Protein AF-A0A929TH49-F1 (afdb_monomer)

Secondary structure (DSSP, 8-state):
-EEEEEE---TTGGGSBG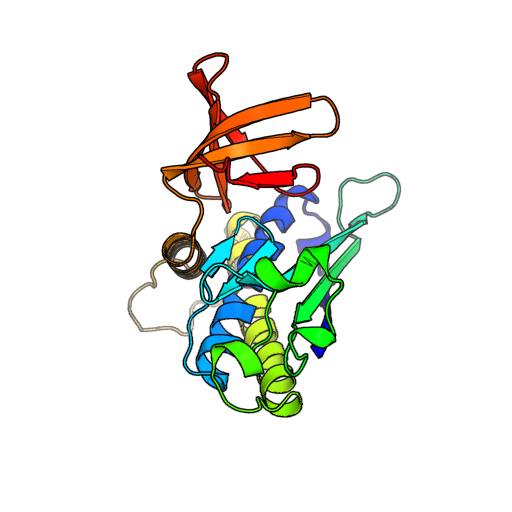GGGTTHHHHHHHHHHHHHHHHHS-PPEEETTTEEEETTEEEEEEEEEEEEPTTSSBEEEEEEEEEE--S--GGGS-GGGTTTB--HHHHHSS---HHHHHHHHHHHHHHHHHHHHHHHHHHHS-TTTS-S------S---S-HHHHHHHHHHHTBSSTT-EEEEE-SS-EEEEEEEEE-TTS-EEEEETTT--EEEEPSSS-EEEE---

Foldseek 3Di:
DKDKDKDFDDPVLQPDFPVLCLLVQLLLVLLLQVLCCVQQVDGWFDAPDFFTDDPQATFKGKDKDFDHDPPDRGTGMIMIMIGGAFADDLVNDDPVRSVRHDHSCRRSVHHTDPVSSVVSSVVSVVVSVVLSVVVSCVVPPDPVPPDPDPPDDDDPDDPRSLNVSVVSNQVRHPQAQFWKWKDFPPDIFIWGFPTADSSRFTWTQTPPPRDTDTHGDDGIDIDTDDD

Structure (mmCIF, N/CA/C/O backbone):
data_AF-A0A929TH49-F1
#
_entry.id   AF-A0A929TH49-F1
#
loop_
_atom_site.group_PDB
_atom_site.id
_atom_site.type_symbol
_atom_site.label_atom_id
_atom_site.label_alt_id
_atom_site.label_comp_id
_atom_site.label_asym_id
_atom_site.label_entity_id
_atom_site.label_seq_id
_atom_site.pdbx_PDB_ins_code
_atom_site.Cartn_x
_atom_site.Cartn_y
_atom_site.Cartn_z
_atom_site.occupancy
_atom_site.B_iso_or_equiv
_atom_site.auth_seq_id
_atom_site.auth_comp_id
_atom_site.auth_asym_id
_atom_site.auth_atom_id
_atom_site.pdbx_PDB_model_num
ATOM 1 N N . VAL A 1 1 ? -4.925 -13.955 6.990 1.00 96.94 1 VAL A N 1
ATOM 2 C CA . VAL A 1 1 ? -4.409 -14.502 5.706 1.00 96.94 1 VAL A CA 1
ATOM 3 C C . VAL A 1 1 ? -3.033 -13.922 5.468 1.00 96.94 1 VAL A C 1
ATOM 5 O O . VAL A 1 1 ? -2.896 -12.707 5.499 1.00 96.94 1 VAL A O 1
ATOM 8 N N . TYR A 1 2 ? -2.036 -14.775 5.247 1.00 97.75 2 TYR A N 1
ATOM 9 C CA . TYR A 1 2 ? -0.677 -14.361 4.900 1.00 97.75 2 TYR A CA 1
ATOM 10 C C . TYR A 1 2 ? -0.324 -14.959 3.541 1.00 97.75 2 TYR A C 1
ATOM 12 O O . TYR A 1 2 ? -0.450 -16.169 3.355 1.00 97.75 2 TYR A O 1
ATOM 20 N N . LEU A 1 3 ? 0.063 -14.112 2.591 1.00 97.56 3 LEU A N 1
ATOM 21 C CA . LEU A 1 3 ? 0.373 -14.493 1.215 1.00 97.56 3 LEU A CA 1
ATOM 22 C C . LEU A 1 3 ? 1.678 -13.821 0.791 1.00 97.56 3 LEU A C 1
ATOM 24 O O . LEU A 1 3 ? 1.830 -12.617 0.972 1.00 97.56 3 LEU A O 1
ATOM 28 N N . SER A 1 4 ? 2.586 -14.581 0.186 1.00 97.56 4 SER A N 1
ATOM 29 C CA . SER A 1 4 ? 3.774 -14.032 -0.471 1.00 97.56 4 SER A CA 1
ATOM 30 C C . SER A 1 4 ? 3.644 -14.203 -1.976 1.00 97.56 4 SER A C 1
ATOM 32 O O . SER A 1 4 ? 3.391 -15.305 -2.462 1.00 97.56 4 SER A O 1
ATOM 34 N N . TYR A 1 5 ? 3.827 -13.112 -2.709 1.00 96.00 5 TYR A N 1
ATOM 35 C CA . TYR A 1 5 ? 3.752 -13.064 -4.161 1.00 96.00 5 TYR A CA 1
ATOM 36 C C . TYR A 1 5 ? 5.147 -12.828 -4.747 1.00 96.00 5 TYR A C 1
ATOM 38 O O . TYR A 1 5 ? 5.792 -11.829 -4.431 1.00 96.00 5 TYR A O 1
ATOM 46 N N . LEU A 1 6 ? 5.626 -13.764 -5.570 1.00 95.81 6 LEU A N 1
ATOM 47 C CA . LEU A 1 6 ? 6.940 -13.701 -6.210 1.00 95.81 6 LEU A CA 1
ATOM 48 C C . LEU A 1 6 ? 6.795 -13.207 -7.650 1.00 95.81 6 LEU A C 1
ATOM 50 O O . LEU A 1 6 ? 6.132 -13.849 -8.464 1.00 95.81 6 LEU A O 1
ATOM 54 N N . LEU A 1 7 ? 7.479 -12.113 -7.973 1.00 92.56 7 LEU A N 1
ATOM 55 C CA . LEU A 1 7 ? 7.679 -11.644 -9.338 1.00 92.56 7 LEU A CA 1
ATOM 56 C C . LEU A 1 7 ? 9.154 -11.816 -9.707 1.00 92.56 7 LEU A C 1
ATOM 58 O O . LEU A 1 7 ? 10.050 -11.312 -9.028 1.00 92.56 7 LEU A O 1
ATOM 62 N N . VAL A 1 8 ? 9.398 -12.549 -10.789 1.00 92.88 8 VAL A N 1
ATOM 63 C CA . VAL A 1 8 ? 10.729 -12.708 -11.381 1.00 92.88 8 VAL A CA 1
ATOM 64 C C . VAL A 1 8 ? 10.740 -11.912 -12.684 1.00 92.88 8 VAL A C 1
ATOM 66 O O . VAL A 1 8 ? 9.934 -12.246 -13.562 1.00 92.88 8 VAL A O 1
ATOM 69 N N . PRO A 1 9 ? 11.577 -10.863 -12.800 1.00 90.31 9 PRO A N 1
ATOM 70 C CA . PRO A 1 9 ? 11.786 -10.160 -14.060 1.00 90.31 9 PRO A CA 1
ATOM 71 C C . PRO A 1 9 ? 12.163 -11.149 -15.165 1.00 90.31 9 PRO A C 1
ATOM 73 O O . PRO A 1 9 ? 12.958 -12.061 -14.932 1.00 90.31 9 PRO A O 1
ATOM 76 N N . ASP A 1 10 ? 11.572 -11.005 -16.346 1.00 88.94 10 ASP A N 1
ATOM 77 C CA . ASP A 1 10 ? 12.053 -11.730 -17.527 1.00 88.94 10 ASP A CA 1
ATOM 78 C C . ASP A 1 10 ? 13.368 -11.137 -18.064 1.00 88.94 10 ASP A C 1
ATOM 80 O O . ASP A 1 10 ? 13.941 -10.223 -17.475 1.00 88.94 10 ASP A O 1
ATOM 84 N N . GLU A 1 11 ? 13.867 -11.675 -19.178 1.00 86.00 11 GLU A N 1
ATOM 85 C CA . GLU A 1 11 ? 15.139 -11.252 -19.776 1.00 86.00 11 GLU A CA 1
ATOM 86 C C . GLU A 1 11 ? 15.178 -9.760 -20.142 1.00 86.00 11 GLU A C 1
ATOM 88 O O . GLU A 1 11 ? 16.234 -9.136 -20.033 1.00 86.00 11 GLU A O 1
ATOM 93 N N . GLU A 1 12 ? 14.046 -9.170 -20.535 1.00 83.31 12 GLU A N 1
ATOM 94 C CA . GLU A 1 12 ? 13.957 -7.748 -20.872 1.00 83.31 12 GLU A CA 1
ATOM 95 C C . GLU A 1 12 ? 13.863 -6.894 -19.601 1.00 83.31 12 GLU A C 1
ATOM 97 O O . GLU A 1 12 ? 14.596 -5.917 -19.439 1.00 83.31 12 GLU A O 1
ATOM 102 N N . GLU A 1 13 ? 12.997 -7.290 -18.665 1.00 85.94 13 GLU A N 1
ATOM 103 C CA . GLU A 1 13 ? 12.780 -6.606 -17.386 1.00 85.94 13 GLU A CA 1
ATOM 104 C C . GLU A 1 13 ? 14.027 -6.646 -16.486 1.00 85.94 13 GLU A C 1
ATOM 106 O O . GLU A 1 13 ? 14.262 -5.714 -15.714 1.00 85.94 13 GLU A O 1
ATOM 111 N N . ALA A 1 14 ? 14.857 -7.689 -16.597 1.00 84.19 14 ALA A N 1
ATOM 112 C CA . ALA A 1 14 ? 16.112 -7.835 -15.855 1.00 84.19 14 ALA A CA 1
ATOM 113 C C . ALA A 1 14 ? 17.145 -6.745 -16.194 1.00 84.19 14 ALA A C 1
ATOM 115 O O . ALA A 1 14 ? 18.091 -6.525 -15.435 1.00 84.19 14 ALA A O 1
ATOM 116 N N . LEU A 1 15 ? 16.968 -6.033 -17.313 1.00 83.75 15 LEU A N 1
ATOM 117 C CA . LEU A 1 15 ? 17.828 -4.921 -17.714 1.00 83.75 15 LEU A CA 1
ATOM 118 C C . LEU A 1 15 ? 17.442 -3.589 -17.063 1.00 83.75 15 LEU A C 1
ATOM 120 O O . LEU A 1 15 ? 18.176 -2.610 -17.232 1.00 83.75 15 LEU A O 1
ATOM 124 N N . PHE A 1 16 ? 16.331 -3.521 -16.326 1.00 85.12 16 PHE A N 1
ATOM 125 C CA . PHE A 1 16 ? 15.855 -2.283 -15.711 1.00 85.12 16 PHE A CA 1
ATOM 126 C C . PHE A 1 16 ? 16.421 -2.074 -14.297 1.00 85.12 16 PHE A C 1
ATOM 128 O O . PHE A 1 16 ? 16.584 -3.041 -13.544 1.00 85.12 16 PHE A O 1
ATOM 135 N N . PRO A 1 17 ? 16.730 -0.822 -13.907 1.00 87.69 17 PRO A N 1
ATOM 136 C CA . PRO A 1 17 ? 17.174 -0.513 -12.551 1.00 87.69 17 PRO A CA 1
ATOM 137 C C . PRO A 1 17 ? 16.070 -0.808 -11.528 1.00 87.69 17 PRO A C 1
ATOM 139 O O . PRO A 1 17 ? 14.880 -0.732 -11.832 1.00 87.69 17 PRO A O 1
ATOM 142 N N . ALA A 1 18 ? 16.451 -1.070 -10.277 1.00 87.25 18 ALA A N 1
ATOM 143 C CA . ALA A 1 18 ? 15.507 -1.338 -9.190 1.00 87.25 18 ALA A CA 1
ATOM 144 C C . ALA A 1 18 ? 14.454 -0.235 -8.993 1.00 87.25 18 ALA A C 1
ATOM 146 O O . ALA A 1 18 ? 13.308 -0.525 -8.649 1.00 87.25 18 ALA A O 1
ATOM 147 N N . SER A 1 19 ? 14.803 1.022 -9.281 1.00 85.38 19 SER A N 1
ATOM 148 C CA . SER A 1 19 ? 13.877 2.157 -9.209 1.00 85.38 19 SER A CA 1
ATOM 149 C C . SER A 1 19 ? 12.670 2.028 -10.148 1.00 85.38 19 SER A C 1
ATOM 151 O O . SER A 1 19 ? 11.595 2.530 -9.807 1.00 85.38 19 SER A O 1
ATOM 153 N N . SER A 1 20 ? 12.788 1.302 -11.267 1.00 84.88 20 SER A N 1
ATOM 154 C CA . SER A 1 20 ? 11.677 1.048 -12.199 1.00 84.88 20 SER A CA 1
ATOM 155 C C . SER A 1 20 ? 10.541 0.233 -11.565 1.00 84.88 20 SER A C 1
ATOM 157 O O . SER A 1 20 ? 9.382 0.368 -11.952 1.00 84.88 20 SER A O 1
ATOM 159 N N . PHE A 1 21 ? 10.842 -0.538 -10.516 1.00 88.75 21 PHE A N 1
ATOM 160 C CA . PHE A 1 21 ? 9.887 -1.399 -9.815 1.00 88.75 21 PHE A CA 1
ATOM 161 C C . PHE A 1 21 ? 9.248 -0.739 -8.580 1.00 88.75 21 PHE A C 1
ATOM 163 O O . PHE A 1 21 ? 8.439 -1.363 -7.891 1.00 88.75 21 PHE A O 1
ATOM 170 N N . SER A 1 22 ? 9.575 0.526 -8.294 1.00 85.94 22 SER A N 1
ATOM 171 C CA . SER A 1 22 ? 9.108 1.263 -7.105 1.00 85.94 22 SER A CA 1
ATOM 172 C C . SER A 1 22 ? 7.581 1.387 -7.000 1.00 85.94 22 SER A C 1
ATOM 174 O O . SER A 1 22 ? 7.034 1.445 -5.899 1.00 85.94 22 SER A O 1
ATOM 176 N N . THR A 1 23 ? 6.878 1.357 -8.133 1.00 90.00 23 THR A N 1
ATOM 177 C CA . THR A 1 23 ? 5.412 1.461 -8.193 1.00 90.00 23 THR A CA 1
ATOM 178 C C . THR A 1 23 ? 4.687 0.172 -7.801 1.00 90.00 23 THR A C 1
ATOM 180 O O . THR A 1 23 ? 3.497 0.220 -7.490 1.00 90.00 23 THR A O 1
ATOM 183 N N . LEU A 1 24 ? 5.373 -0.980 -7.764 1.00 92.88 24 LEU A N 1
ATOM 184 C CA . LEU A 1 24 ? 4.737 -2.291 -7.586 1.00 92.88 24 LEU A CA 1
ATOM 185 C C . LEU A 1 24 ? 3.898 -2.373 -6.303 1.00 92.88 24 LEU A C 1
ATOM 187 O O . LEU A 1 24 ? 2.783 -2.892 -6.329 1.00 92.88 24 LEU A O 1
ATOM 191 N N . THR A 1 25 ? 4.386 -1.815 -5.192 1.00 94.69 25 THR A N 1
ATOM 192 C CA . THR A 1 25 ? 3.643 -1.805 -3.921 1.00 94.69 25 THR A CA 1
ATOM 193 C C . THR A 1 25 ? 2.291 -1.107 -4.061 1.00 94.69 25 THR A C 1
ATOM 195 O O . THR A 1 25 ? 1.290 -1.618 -3.566 1.00 94.69 25 THR A O 1
ATOM 198 N N . ALA A 1 26 ? 2.220 0.006 -4.796 1.00 95.00 26 ALA A N 1
ATOM 199 C CA . ALA A 1 26 ? 0.964 0.720 -5.002 1.00 95.00 26 ALA A CA 1
ATOM 200 C C . ALA A 1 26 ? -0.034 -0.084 -5.852 1.00 95.00 26 ALA A C 1
ATOM 202 O O . ALA A 1 26 ? -1.232 -0.103 -5.559 1.00 95.00 26 ALA A O 1
ATOM 203 N N . TYR A 1 27 ? 0.455 -0.815 -6.859 1.00 95.94 27 TYR A N 1
ATOM 204 C CA . TYR A 1 27 ? -0.373 -1.722 -7.663 1.00 95.94 27 TYR A CA 1
ATOM 205 C C . TYR A 1 27 ? -0.923 -2.867 -6.819 1.00 95.94 27 TYR A C 1
ATOM 207 O O . TYR A 1 27 ? -2.102 -3.212 -6.936 1.00 95.94 27 TYR A O 1
ATOM 215 N N . VAL A 1 28 ? -0.096 -3.415 -5.927 1.00 97.75 28 VAL A N 1
ATOM 216 C CA . VAL A 1 28 ? -0.517 -4.433 -4.964 1.00 97.75 28 VAL A CA 1
ATOM 217 C C . VAL A 1 28 ? -1.578 -3.869 -4.018 1.00 97.75 28 VAL A C 1
ATOM 219 O O . VAL A 1 28 ? -2.592 -4.531 -3.823 1.00 97.75 28 VAL A O 1
ATOM 222 N N . CYS A 1 29 ? -1.432 -2.643 -3.501 1.00 97.94 29 CYS A N 1
ATOM 223 C CA . CYS A 1 29 ? -2.465 -2.007 -2.672 1.00 97.94 29 CYS A CA 1
ATOM 224 C C . CYS A 1 29 ? -3.819 -1.934 -3.397 1.00 97.94 29 CYS A C 1
ATOM 226 O O . CYS A 1 29 ? -4.848 -2.297 -2.827 1.00 97.94 29 CYS A O 1
ATOM 228 N N . VAL A 1 30 ? -3.828 -1.535 -4.674 1.00 98.06 30 VAL A N 1
ATOM 229 C CA . VAL A 1 30 ? -5.057 -1.502 -5.488 1.00 98.06 30 VAL A CA 1
ATOM 230 C C . VAL A 1 30 ? -5.619 -2.911 -5.712 1.00 98.06 30 VAL A C 1
ATOM 232 O O . VAL A 1 30 ? -6.831 -3.102 -5.620 1.00 98.06 30 VAL A O 1
ATOM 235 N N . ALA A 1 31 ? -4.771 -3.908 -5.973 1.00 98.31 31 ALA A N 1
ATOM 236 C CA . ALA A 1 31 ? -5.197 -5.299 -6.149 1.00 98.31 31 ALA A CA 1
ATOM 237 C C . ALA A 1 31 ? -5.827 -5.878 -4.869 1.00 98.31 31 ALA A C 1
ATOM 239 O O . ALA A 1 31 ? -6.909 -6.464 -4.922 1.00 98.31 31 ALA A O 1
ATOM 240 N N . VAL A 1 32 ? -5.193 -5.659 -3.713 1.00 98.56 32 VAL A N 1
ATOM 241 C CA . VAL A 1 32 ? -5.715 -6.073 -2.402 1.00 98.56 32 VAL A CA 1
ATOM 242 C C . VAL A 1 32 ? -7.031 -5.359 -2.102 1.00 98.56 32 VAL A C 1
ATOM 244 O O . VAL A 1 32 ? -7.993 -6.014 -1.704 1.00 98.56 32 VAL A O 1
ATOM 247 N N . SER A 1 33 ? -7.115 -4.050 -2.356 1.00 98.56 33 SER A N 1
ATOM 248 C CA . SER A 1 33 ? -8.356 -3.286 -2.191 1.00 98.56 33 SER A CA 1
ATOM 249 C C . SER A 1 33 ? -9.495 -3.870 -3.032 1.00 98.56 33 SER A C 1
ATOM 251 O O . SER A 1 33 ? -10.551 -4.190 -2.492 1.00 98.56 33 SER A O 1
ATOM 253 N N . ARG A 1 34 ? -9.260 -4.143 -4.324 1.00 98.56 34 ARG A N 1
ATOM 254 C CA . ARG A 1 34 ? -10.253 -4.779 -5.211 1.00 98.56 34 ARG A CA 1
ATOM 255 C C . ARG A 1 34 ? -10.707 -6.147 -4.698 1.00 98.56 34 ARG A C 1
ATOM 257 O O . ARG A 1 34 ? -11.894 -6.461 -4.806 1.00 98.56 34 ARG A O 1
ATOM 264 N N . ALA A 1 35 ? -9.796 -6.947 -4.141 1.00 98.56 35 ALA A N 1
ATOM 265 C CA . ALA A 1 35 ? -10.138 -8.248 -3.572 1.00 98.56 35 ALA A CA 1
ATOM 266 C C . ALA A 1 35 ? -11.033 -8.107 -2.335 1.00 98.56 35 ALA A C 1
ATOM 268 O O . ALA A 1 35 ? -12.069 -8.765 -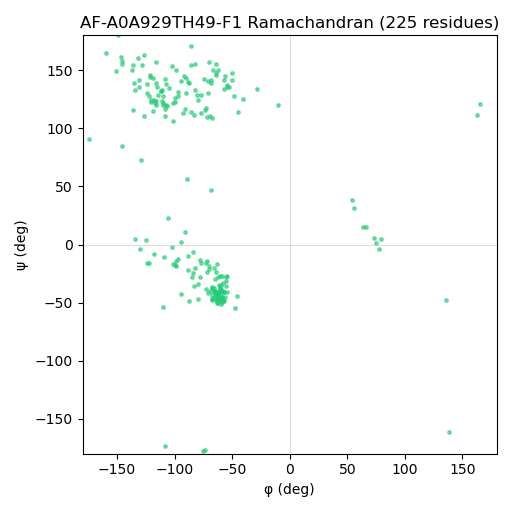2.237 1.00 98.56 35 ALA A O 1
ATOM 269 N N . VAL A 1 36 ? -10.677 -7.196 -1.426 1.00 98.38 36 VAL A N 1
ATOM 270 C CA . VAL A 1 36 ? -11.468 -6.907 -0.223 1.00 98.38 36 VAL A CA 1
ATOM 271 C C . VAL A 1 36 ? -12.836 -6.331 -0.592 1.00 98.38 36 VAL A C 1
ATOM 273 O O . VAL A 1 36 ? -13.840 -6.816 -0.080 1.00 98.38 36 VAL A O 1
ATOM 276 N N . SER A 1 37 ? -12.921 -5.389 -1.536 1.00 98.25 37 SER A N 1
ATOM 277 C CA . SER A 1 37 ? -14.201 -4.855 -2.021 1.00 98.25 37 SER A CA 1
ATOM 278 C C . SER A 1 37 ? -15.121 -5.945 -2.561 1.00 98.25 37 SER A C 1
ATOM 280 O O . SER A 1 37 ? -16.317 -5.919 -2.284 1.00 98.25 37 SER A O 1
ATOM 282 N N . ARG A 1 38 ? -14.585 -6.921 -3.302 1.00 98.19 38 ARG A N 1
ATOM 283 C CA . ARG A 1 38 ? -15.380 -8.023 -3.867 1.00 98.19 38 ARG A CA 1
ATOM 284 C C . ARG A 1 38 ? -15.865 -9.017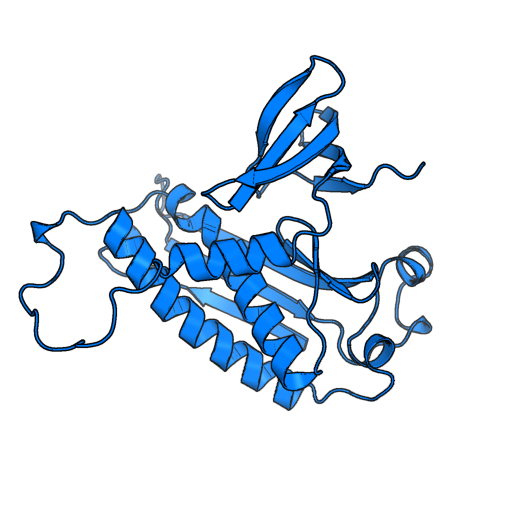 -2.822 1.00 98.19 38 ARG A C 1
ATOM 286 O O . ARG A 1 38 ? -17.003 -9.462 -2.906 1.00 98.19 38 ARG A O 1
ATOM 293 N N . VAL A 1 39 ? -15.012 -9.374 -1.865 1.00 98.19 39 VAL A N 1
ATOM 294 C CA . VAL A 1 39 ? -15.329 -10.401 -0.860 1.00 98.19 39 VAL A CA 1
ATOM 295 C C . VAL A 1 39 ? -16.145 -9.828 0.299 1.00 98.19 39 VAL A C 1
ATOM 297 O O . VAL A 1 39 ? -17.023 -10.505 0.824 1.00 98.19 39 VAL A O 1
ATOM 300 N N . CYS A 1 40 ? -15.869 -8.586 0.693 1.00 97.00 40 CYS A N 1
ATOM 301 C CA . CYS A 1 40 ? -16.428 -7.965 1.893 1.00 97.00 40 CYS A CA 1
ATOM 302 C C . CYS A 1 40 ? -17.460 -6.869 1.598 1.00 97.00 40 CYS A C 1
ATOM 304 O O . CYS A 1 40 ? -18.083 -6.372 2.531 1.00 97.00 40 CYS A O 1
ATOM 306 N N . GLY A 1 41 ? -17.608 -6.421 0.345 1.00 96.62 41 GLY A N 1
ATOM 307 C CA . GLY A 1 41 ? -18.494 -5.300 -0.004 1.00 96.62 41 GLY A CA 1
ATOM 308 C C . GLY A 1 41 ? -18.046 -3.946 0.565 1.00 96.62 41 GLY A C 1
ATOM 309 O O . GLY A 1 41 ? -18.829 -3.000 0.610 1.00 96.62 41 GLY A O 1
ATOM 310 N N . ARG A 1 42 ? -16.796 -3.846 1.028 1.00 95.50 42 ARG A N 1
ATOM 311 C CA . ARG A 1 42 ? -16.211 -2.660 1.668 1.00 95.50 42 ARG A CA 1
ATOM 312 C C . ARG A 1 42 ? -14.961 -2.250 0.909 1.00 95.50 42 ARG A C 1
ATOM 314 O O . ARG A 1 42 ? -14.103 -3.094 0.683 1.00 95.50 42 ARG A O 1
ATOM 321 N N . THR A 1 43 ? -14.843 -0.976 0.553 1.00 96.44 43 THR A N 1
ATOM 322 C CA . THR A 1 43 ? -13.634 -0.438 -0.086 1.00 96.44 43 THR A CA 1
ATOM 323 C C . THR A 1 43 ? -12.681 0.093 0.979 1.00 96.44 43 THR A C 1
ATOM 325 O O . THR A 1 43 ? -13.063 1.015 1.699 1.00 96.44 43 THR A O 1
ATOM 328 N N . PRO A 1 44 ? -11.476 -0.486 1.115 1.00 97.88 44 PRO A N 1
ATOM 329 C CA . PRO A 1 44 ? -10.453 0.023 2.015 1.00 97.88 44 PRO A CA 1
ATOM 330 C C . PRO A 1 44 ? -9.915 1.386 1.601 1.00 97.88 44 PRO A C 1
ATOM 332 O O . PRO A 1 44 ? -9.755 1.668 0.414 1.00 97.88 44 PRO A O 1
ATOM 335 N N . ASP A 1 45 ? -9.508 2.152 2.600 1.00 98.00 45 ASP A N 1
ATOM 336 C CA . ASP A 1 45 ? -8.598 3.271 2.419 1.00 98.00 45 ASP A CA 1
ATOM 337 C C . ASP A 1 45 ? -7.145 2.774 2.373 1.00 98.00 45 ASP A C 1
ATOM 339 O O . ASP A 1 45 ? -6.800 1.742 2.962 1.00 98.00 45 ASP A O 1
ATOM 343 N N . ILE A 1 46 ? -6.271 3.551 1.737 1.00 97.62 46 ILE A N 1
ATOM 344 C CA . ILE A 1 46 ? -4.825 3.340 1.709 1.00 97.62 46 ILE A CA 1
ATOM 345 C C . ILE A 1 46 ? -4.151 4.439 2.528 1.00 97.62 46 ILE A C 1
ATOM 347 O O . ILE A 1 46 ? -4.256 5.630 2.225 1.00 97.62 46 ILE A O 1
ATOM 351 N N . LYS A 1 47 ? -3.398 4.028 3.549 1.00 95.75 47 LYS A N 1
ATOM 352 C CA . LYS A 1 47 ? -2.423 4.874 4.230 1.00 95.75 47 LYS A CA 1
ATOM 353 C C . LYS A 1 47 ? -1.077 4.658 3.549 1.00 95.75 47 LYS A C 1
ATOM 355 O O . LYS A 1 47 ? -0.519 3.560 3.591 1.00 95.75 47 LYS A O 1
ATOM 360 N N . TRP A 1 48 ? -0.591 5.706 2.884 1.00 95.31 48 TRP A N 1
ATOM 361 C CA . TRP A 1 48 ? 0.599 5.608 2.046 1.00 95.31 48 TRP A CA 1
ATOM 362 C C . TRP A 1 48 ? 1.799 5.032 2.818 1.00 95.31 48 TRP A C 1
ATOM 364 O O . TRP A 1 48 ? 2.044 5.426 3.958 1.00 95.31 48 TRP A O 1
ATOM 374 N N . VAL A 1 49 ? 2.579 4.125 2.228 1.00 86.38 49 VAL A N 1
ATOM 375 C CA . VAL A 1 49 ? 2.453 3.535 0.867 1.00 86.38 49 VAL A CA 1
ATOM 376 C C . VAL A 1 49 ? 1.804 2.144 0.882 1.00 86.38 49 VAL A C 1
ATOM 378 O O . VAL A 1 49 ? 1.344 1.647 -0.144 1.00 86.38 49 VAL A O 1
ATOM 381 N N . ASN A 1 50 ? 1.768 1.493 2.039 1.00 92.06 50 ASN A N 1
ATOM 382 C CA . ASN A 1 50 ? 1.714 0.036 2.114 1.00 92.06 50 ASN A CA 1
ATOM 383 C C . ASN A 1 50 ? 0.694 -0.520 3.117 1.00 92.06 50 ASN A C 1
ATOM 385 O O . ASN A 1 50 ? 0.617 -1.738 3.292 1.00 92.06 50 ASN A O 1
ATOM 389 N N . ASP A 1 51 ? -0.096 0.345 3.748 1.00 96.19 51 ASP A N 1
ATOM 390 C CA . ASP A 1 51 ? -1.085 -0.047 4.744 1.00 96.19 51 ASP A CA 1
ATOM 391 C C . ASP A 1 51 ? -2.500 0.190 4.217 1.00 96.19 51 ASP A C 1
ATOM 393 O O . ASP A 1 51 ? -2.811 1.270 3.713 1.00 96.19 51 ASP A O 1
ATOM 397 N N . LEU A 1 52 ? -3.377 -0.808 4.363 1.00 98.25 52 LEU A N 1
ATOM 398 C CA . LEU A 1 52 ? -4.806 -0.637 4.099 1.00 98.25 52 LEU A CA 1
ATOM 399 C C . LEU A 1 52 ? -5.582 -0.651 5.411 1.00 98.25 52 LEU A C 1
ATOM 401 O O . LEU A 1 52 ? -5.297 -1.424 6.338 1.00 98.25 52 LEU A O 1
ATOM 405 N N . GLN A 1 53 ? -6.597 0.202 5.458 1.00 97.81 53 GLN A N 1
ATOM 406 C CA . GLN A 1 53 ? -7.411 0.418 6.640 1.00 97.81 53 GLN A CA 1
ATOM 407 C C . GLN A 1 53 ? -8.900 0.488 6.299 1.00 97.81 53 GLN A C 1
ATOM 409 O O . GLN A 1 53 ? -9.299 0.821 5.184 1.00 97.81 53 GLN A O 1
ATOM 414 N N . LEU A 1 54 ? -9.719 0.159 7.288 1.00 97.38 54 LEU A N 1
ATOM 415 C CA . LEU A 1 54 ? -11.168 0.320 7.268 1.00 97.38 54 LEU A CA 1
ATOM 416 C C . LEU A 1 54 ? -11.554 1.025 8.564 1.00 97.38 54 LEU A C 1
ATOM 418 O O . LEU A 1 54 ? -11.032 0.693 9.628 1.00 97.38 54 LEU A O 1
ATOM 422 N N . ASP A 1 55 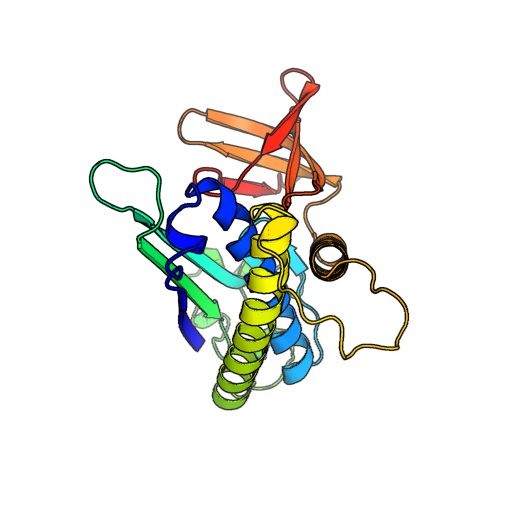? -12.434 2.019 8.467 1.00 95.12 55 ASP A N 1
ATOM 423 C CA . ASP A 1 55 ? -12.893 2.807 9.618 1.00 95.12 55 ASP A CA 1
ATOM 424 C C . ASP A 1 55 ? -11.721 3.410 10.422 1.00 95.12 55 ASP A C 1
ATOM 426 O O . ASP A 1 55 ? -11.714 3.415 11.651 1.00 95.12 55 ASP A O 1
ATOM 430 N N . GLY A 1 56 ? -10.677 3.861 9.713 1.00 94.31 56 GLY A N 1
ATOM 431 C CA . GLY A 1 56 ? -9.473 4.455 10.303 1.00 94.31 56 GLY A CA 1
ATOM 432 C C . GLY A 1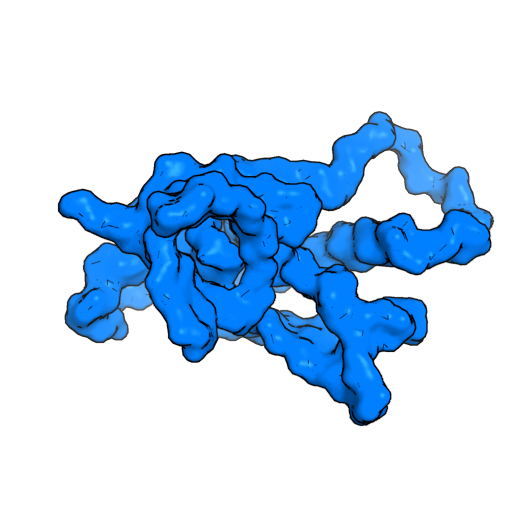 56 ? -8.501 3.475 10.971 1.00 94.31 56 GLY A C 1
ATOM 433 O O . GLY A 1 56 ? -7.477 3.921 11.483 1.00 94.31 56 GLY A O 1
ATOM 434 N N . ARG A 1 57 ? -8.774 2.162 10.953 1.00 96.12 57 ARG A N 1
ATOM 435 C CA . ARG A 1 57 ? -7.943 1.135 11.606 1.00 96.12 57 ARG A CA 1
ATOM 436 C C . ARG A 1 57 ? -7.318 0.178 10.601 1.00 96.12 57 ARG A C 1
ATOM 438 O O . ARG A 1 57 ? -7.979 -0.308 9.680 1.00 96.12 57 ARG A O 1
ATOM 445 N N . LYS A 1 58 ? -6.032 -0.117 10.783 1.00 97.56 58 LYS A N 1
ATOM 446 C CA . LYS A 1 58 ? -5.251 -0.965 9.875 1.00 97.56 58 LYS A CA 1
ATOM 447 C C . LYS A 1 58 ? -5.689 -2.423 9.978 1.00 97.56 58 LYS A C 1
ATOM 449 O O . LYS A 1 58 ? -5.726 -2.983 11.069 1.00 97.56 58 LYS A O 1
ATOM 454 N N . PHE A 1 59 ? -5.944 -3.061 8.841 1.00 98.38 59 PHE A N 1
ATOM 455 C CA . PHE A 1 59 ? -6.200 -4.507 8.781 1.00 98.38 59 PHE A CA 1
ATOM 456 C C . PHE A 1 59 ? -5.244 -5.235 7.833 1.00 98.38 59 PHE A C 1
ATOM 458 O O . PHE A 1 59 ? -5.152 -6.457 7.893 1.00 98.38 59 PHE A O 1
ATOM 465 N N . CYS A 1 60 ? -4.542 -4.516 6.952 1.00 98.50 60 CYS A N 1
ATOM 466 C CA . CYS A 1 60 ? -3.599 -5.116 6.019 1.00 98.50 60 CYS A CA 1
ATOM 467 C C . CYS A 1 60 ? -2.295 -4.324 5.968 1.00 98.50 60 CYS A C 1
ATOM 469 O O . CYS A 1 60 ? -2.304 -3.093 5.948 1.00 98.50 60 CYS A O 1
ATOM 471 N N . GLY A 1 61 ? -1.179 -5.049 5.928 1.00 97.94 61 GLY A N 1
ATOM 472 C CA . GLY A 1 61 ? 0.151 -4.511 5.665 1.00 97.94 61 GLY A CA 1
ATOM 473 C C . GLY A 1 61 ? 0.788 -5.226 4.479 1.00 97.94 61 GLY A C 1
ATOM 474 O O . GLY A 1 61 ? 0.686 -6.450 4.350 1.00 97.94 61 GLY A O 1
ATOM 475 N N . ILE A 1 62 ? 1.439 -4.452 3.618 1.00 97.62 62 ILE A N 1
ATOM 476 C CA . ILE A 1 62 ? 2.161 -4.934 2.441 1.00 97.62 62 ILE A CA 1
ATOM 477 C C . ILE A 1 62 ? 3.647 -4.612 2.618 1.00 97.62 62 ILE A C 1
ATOM 479 O O . ILE A 1 62 ? 4.019 -3.538 3.093 1.00 97.62 62 ILE A O 1
ATOM 483 N N . LEU A 1 63 ? 4.512 -5.545 2.236 1.00 95.38 63 LEU A N 1
ATOM 484 C CA . LEU A 1 63 ? 5.957 -5.347 2.232 1.00 95.38 63 LEU A CA 1
ATOM 485 C C . LEU A 1 63 ? 6.543 -5.914 0.944 1.00 95.38 63 LEU A C 1
ATOM 487 O O . LEU A 1 63 ? 6.495 -7.120 0.724 1.00 95.38 63 LEU A O 1
ATOM 491 N N . THR A 1 64 ? 7.118 -5.050 0.113 1.00 94.62 64 THR A N 1
ATOM 492 C CA . THR A 1 64 ? 7.823 -5.450 -1.109 1.00 94.62 64 THR A CA 1
ATOM 493 C C . THR A 1 64 ? 9.323 -5.409 -0.859 1.00 94.62 64 THR A C 1
ATOM 495 O O . THR A 1 64 ? 9.867 -4.361 -0.520 1.00 94.62 64 THR A O 1
ATOM 498 N N . GLN A 1 65 ? 9.993 -6.542 -1.044 1.00 93.75 65 GLN A N 1
ATOM 499 C CA . GLN A 1 65 ? 11.442 -6.682 -0.939 1.00 93.75 65 GLN A CA 1
ATOM 500 C C . GLN A 1 65 ? 12.019 -7.129 -2.279 1.00 93.75 65 GLN A C 1
ATOM 502 O O . GLN A 1 65 ? 11.417 -7.931 -2.994 1.00 93.75 65 GLN A O 1
ATOM 507 N N . MET A 1 66 ? 13.203 -6.624 -2.612 1.00 93.00 66 MET A N 1
ATOM 508 C CA . MET A 1 66 ? 13.904 -6.946 -3.851 1.00 93.00 66 MET A CA 1
ATOM 509 C C . MET A 1 66 ? 15.267 -7.552 -3.533 1.00 93.00 66 MET A C 1
ATOM 511 O O . MET A 1 66 ? 15.935 -7.150 -2.583 1.00 93.00 66 MET A O 1
ATOM 515 N N . THR A 1 67 ? 15.681 -8.509 -4.352 1.00 93.31 67 THR A N 1
ATOM 516 C CA . THR A 1 67 ? 17.062 -9.002 -4.403 1.00 93.31 67 THR A CA 1
ATOM 517 C C . THR A 1 67 ? 17.697 -8.485 -5.680 1.00 93.31 67 THR A C 1
ATOM 519 O O . THR A 1 67 ? 17.038 -8.469 -6.721 1.00 93.31 67 THR A O 1
ATOM 522 N N . LEU A 1 68 ? 18.947 -8.037 -5.603 1.00 92.94 68 LEU A N 1
ATOM 523 C CA . LEU A 1 68 ? 19.673 -7.486 -6.744 1.00 92.94 68 LEU A CA 1
ATOM 524 C C . LEU A 1 68 ? 20.660 -8.509 -7.305 1.00 92.94 68 LEU A C 1
ATOM 526 O O . LEU A 1 68 ? 21.143 -9.386 -6.585 1.00 92.94 68 LEU A O 1
ATOM 530 N N . LEU A 1 69 ? 20.971 -8.386 -8.593 1.00 90.44 69 LEU A N 1
ATOM 531 C CA . LEU A 1 69 ? 22.085 -9.104 -9.200 1.00 90.44 69 LEU A CA 1
ATOM 532 C C . LEU A 1 69 ? 23.416 -8.636 -8.576 1.00 90.44 69 LEU A C 1
ATOM 534 O O . LEU A 1 69 ? 23.554 -7.457 -8.238 1.00 90.44 69 LEU A O 1
ATOM 538 N N . PRO A 1 70 ? 24.417 -9.526 -8.422 1.00 91.44 70 PRO A N 1
ATOM 539 C CA . PRO A 1 70 ? 25.7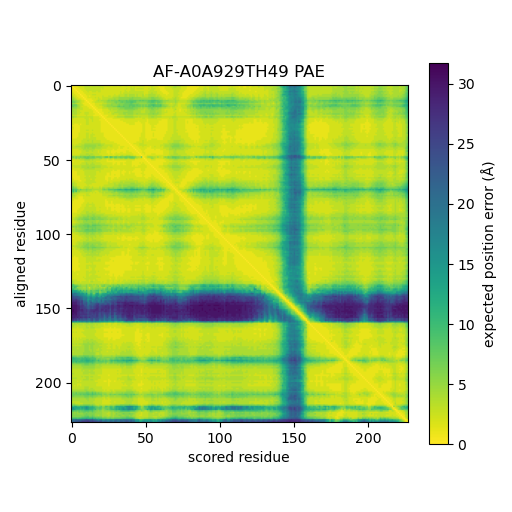13 -9.151 -7.864 1.00 91.44 70 PRO A CA 1
ATOM 540 C C . PRO A 1 70 ? 26.351 -7.978 -8.614 1.00 91.44 70 PRO A C 1
ATOM 542 O O . PRO A 1 70 ? 26.389 -7.972 -9.843 1.00 91.44 70 PRO A O 1
ATOM 545 N N . ASN A 1 71 ? 26.895 -7.014 -7.866 1.00 90.38 71 ASN A N 1
ATOM 546 C CA . ASN A 1 71 ? 27.574 -5.824 -8.400 1.00 90.38 71 ASN A CA 1
ATOM 547 C C . ASN A 1 71 ? 26.714 -4.998 -9.377 1.00 90.38 71 ASN A C 1
ATOM 549 O O . ASN A 1 71 ? 27.236 -4.399 -10.316 1.00 90.38 71 ASN A O 1
ATOM 553 N N . SER A 1 72 ? 25.395 -4.984 -9.174 1.00 90.06 72 SER A N 1
ATOM 554 C CA . SER A 1 72 ? 24.439 -4.327 -10.058 1.00 90.06 72 SER A CA 1
ATOM 555 C C . SER A 1 72 ? 23.260 -3.736 -9.275 1.00 90.06 72 SER A C 1
ATOM 557 O O . SER A 1 72 ? 22.923 -4.196 -8.189 1.00 90.06 72 SER A O 1
ATOM 559 N N . ASP A 1 73 ? 22.609 -2.722 -9.841 1.00 90.25 73 ASP A N 1
ATOM 560 C CA . ASP A 1 73 ? 21.334 -2.146 -9.385 1.00 90.25 73 ASP A CA 1
ATOM 561 C C . ASP A 1 73 ? 20.116 -2.826 -10.048 1.00 90.25 73 ASP A C 1
ATOM 563 O O . ASP A 1 73 ? 18.991 -2.328 -9.967 1.00 90.25 73 ASP A O 1
ATOM 567 N N . ARG A 1 74 ? 20.340 -3.948 -10.740 1.00 90.50 74 ARG A N 1
ATOM 568 C CA . ARG A 1 74 ? 19.320 -4.718 -11.457 1.00 90.50 74 ARG A CA 1
ATOM 569 C C . ARG A 1 74 ? 18.661 -5.745 -10.556 1.00 90.50 74 ARG A C 1
ATOM 571 O O . ARG A 1 74 ? 19.321 -6.415 -9.765 1.00 90.50 74 ARG A O 1
ATOM 578 N N . VAL A 1 75 ? 17.350 -5.892 -10.700 1.00 90.88 75 VAL A N 1
ATOM 579 C CA . VAL A 1 75 ? 16.544 -6.776 -9.855 1.00 90.88 75 VAL A CA 1
ATOM 580 C C . VAL A 1 75 ? 16.651 -8.222 -10.329 1.00 90.88 75 VAL A C 1
ATOM 582 O O . VAL A 1 75 ? 16.395 -8.527 -11.487 1.00 90.88 75 VAL A O 1
ATOM 585 N N . GLN A 1 76 ? 16.972 -9.129 -9.407 1.00 92.44 76 GLN A N 1
ATOM 586 C CA . GLN A 1 76 ? 16.937 -10.572 -9.631 1.00 92.44 76 GLN A CA 1
ATOM 587 C C . GLN A 1 76 ? 15.545 -11.153 -9.342 1.00 92.44 76 GLN A C 1
ATOM 589 O O . GLN A 1 76 ? 15.019 -11.937 -10.128 1.00 92.44 76 GLN A O 1
ATOM 594 N N . LYS A 1 77 ? 14.955 -10.808 -8.192 1.00 94.81 77 LYS A N 1
ATOM 595 C CA . LYS A 1 77 ? 13.617 -11.256 -7.764 1.00 94.81 77 LYS A CA 1
ATOM 596 C C . LYS A 1 77 ? 12.966 -10.211 -6.874 1.00 94.81 77 LYS A C 1
ATOM 598 O O . LYS A 1 77 ? 13.659 -9.554 -6.094 1.00 94.81 77 LYS A O 1
ATOM 603 N N . ILE A 1 78 ? 11.640 -10.146 -6.927 1.00 95.00 78 ILE A N 1
ATOM 604 C CA . ILE A 1 78 ? 10.813 -9.299 -6.069 1.00 95.00 78 ILE A CA 1
ATOM 605 C C . ILE A 1 78 ? 9.827 -10.175 -5.311 1.00 95.00 78 ILE A C 1
ATOM 607 O O . ILE A 1 78 ? 9.101 -10.962 -5.915 1.00 95.00 78 ILE A O 1
ATOM 611 N N . VAL A 1 79 ? 9.787 -10.032 -3.992 1.00 96.62 79 VAL A N 1
ATOM 612 C CA . VAL A 1 79 ? 8.819 -10.711 -3.131 1.00 96.62 79 VAL A CA 1
ATOM 613 C C . VAL A 1 79 ? 7.952 -9.659 -2.466 1.00 96.62 79 VAL A C 1
ATOM 615 O O . VAL A 1 79 ? 8.462 -8.793 -1.760 1.00 96.62 79 VAL A O 1
ATOM 618 N N . THR A 1 80 ? 6.641 -9.761 -2.654 1.00 96.94 80 THR A N 1
ATOM 619 C CA . THR A 1 80 ? 5.666 -8.946 -1.932 1.00 96.94 80 THR A CA 1
ATOM 620 C C . THR A 1 80 ? 4.927 -9.806 -0.915 1.00 96.94 80 THR A C 1
ATOM 622 O O . THR A 1 80 ? 4.143 -10.679 -1.284 1.00 96.94 80 THR A O 1
ATOM 625 N N . GLY A 1 81 ? 5.177 -9.562 0.369 1.00 98.19 81 GLY A N 1
ATOM 626 C CA . GLY A 1 81 ? 4.407 -10.120 1.476 1.00 98.19 81 GLY A CA 1
ATOM 627 C C . GLY A 1 81 ? 3.135 -9.309 1.718 1.00 98.19 81 GLY A C 1
ATOM 628 O O . GLY A 1 81 ? 3.178 -8.081 1.768 1.00 98.19 81 GLY A O 1
ATOM 629 N N . ILE A 1 82 ? 2.007 -9.998 1.871 1.00 98.62 82 ILE A N 1
ATOM 630 C CA . ILE A 1 82 ? 0.680 -9.428 2.114 1.00 98.62 82 ILE A CA 1
ATOM 631 C C . ILE A 1 82 ? 0.107 -10.106 3.359 1.00 98.62 82 ILE A C 1
ATOM 633 O O . ILE A 1 82 ? -0.215 -11.298 3.342 1.00 98.62 82 ILE A O 1
ATOM 637 N N . GLY A 1 83 ? -0.011 -9.348 4.445 1.00 98.50 83 GLY A N 1
ATOM 638 C CA . GLY A 1 83 ? -0.638 -9.799 5.684 1.00 98.50 83 GLY A CA 1
ATOM 639 C C . GLY A 1 83 ? -1.988 -9.127 5.871 1.00 98.50 83 GLY A C 1
ATOM 640 O O . GLY A 1 83 ? -2.041 -7.905 5.955 1.00 98.50 83 GLY A O 1
ATOM 641 N N . VAL A 1 84 ? -3.058 -9.918 5.953 1.00 98.62 84 VAL A N 1
ATOM 642 C CA . VAL A 1 84 ? -4.434 -9.449 6.161 1.00 98.62 84 VAL A CA 1
ATOM 643 C C . VAL A 1 84 ? -4.998 -10.055 7.441 1.00 98.62 84 VAL A C 1
ATOM 645 O O . VAL A 1 84 ? -5.110 -11.280 7.541 1.00 98.62 84 VAL A O 1
ATOM 648 N N . ASN A 1 85 ? -5.421 -9.206 8.371 1.00 98.56 85 ASN A N 1
ATOM 649 C CA . ASN A 1 85 ? -6.217 -9.586 9.532 1.00 98.56 85 ASN A CA 1
ATOM 650 C C . ASN A 1 85 ? -7.651 -9.877 9.058 1.00 98.56 85 ASN A C 1
ATOM 652 O O . ASN A 1 85 ? -8.339 -8.992 8.541 1.00 98.56 85 ASN A O 1
ATOM 656 N N . VAL A 1 86 ? -8.110 -11.119 9.196 1.00 98.44 86 VAL A N 1
ATOM 657 C CA . VAL A 1 86 ? -9.413 -11.575 8.690 1.00 98.44 86 VAL A CA 1
ATOM 658 C C . VAL A 1 86 ? -10.403 -11.858 9.810 1.00 98.44 86 VAL A C 1
ATOM 660 O O . VAL A 1 86 ? -11.504 -11.321 9.766 1.00 98.44 86 VAL A O 1
ATOM 663 N N . LEU A 1 87 ? -10.041 -12.695 10.784 1.00 98.31 87 LEU A N 1
ATOM 664 C CA . LEU A 1 87 ? -10.964 -13.229 11.799 1.00 98.31 87 LEU A CA 1
ATOM 665 C C . LEU A 1 87 ? -10.602 -12.818 13.229 1.00 98.31 87 LEU A C 1
ATOM 667 O O . LEU A 1 87 ? -11.376 -13.084 14.146 1.00 98.31 87 LEU A O 1
ATOM 671 N N . GLU A 1 88 ? -9.445 -12.185 13.410 1.00 97.75 88 GLU A N 1
ATOM 672 C CA . GLU A 1 88 ? -8.905 -11.776 14.701 1.00 97.75 88 GLU A CA 1
ATOM 673 C C . GLU A 1 88 ? -9.906 -10.858 15.411 1.00 97.75 88 GLU A C 1
ATOM 675 O O . GLU A 1 88 ? -10.472 -9.933 14.809 1.00 97.75 88 GLU A O 1
ATOM 680 N N . LYS A 1 89 ? -10.142 -11.125 16.691 1.00 96.25 89 LYS A N 1
ATOM 681 C CA . LYS A 1 89 ? -10.945 -10.303 17.596 1.00 96.25 89 LYS A CA 1
ATOM 682 C C . LYS A 1 89 ? -10.082 -9.207 18.211 1.00 96.25 89 LYS A C 1
ATOM 684 O O . LYS A 1 89 ? -8.863 -9.197 18.065 1.00 96.25 89 LYS A O 1
ATOM 689 N N . LYS A 1 90 ? -10.712 -8.262 18.912 1.00 94.56 90 LYS A N 1
ATOM 690 C CA . LYS A 1 90 ? -9.990 -7.160 19.560 1.00 94.56 90 LYS A CA 1
ATOM 691 C C . LYS A 1 90 ? -8.982 -7.683 20.590 1.00 94.56 90 LYS A C 1
ATOM 693 O O . LYS A 1 90 ? -7.886 -7.147 20.700 1.00 94.56 90 LYS A O 1
ATOM 698 N N . GLU A 1 91 ? -9.331 -8.747 21.306 1.00 95.94 91 GLU A N 1
ATOM 699 C CA . GLU A 1 91 ? -8.511 -9.326 22.373 1.00 95.94 91 GLU A CA 1
ATOM 700 C C . GLU A 1 91 ? -7.271 -10.056 21.842 1.00 95.94 91 GLU A C 1
ATOM 702 O O . GLU A 1 91 ? -6.284 -10.150 22.572 1.00 95.94 91 GLU A O 1
ATOM 707 N N . ASP A 1 92 ? -7.305 -10.500 20.579 1.00 96.75 92 ASP A N 1
ATOM 708 C CA . ASP A 1 92 ? -6.197 -11.189 19.903 1.00 96.75 92 ASP A CA 1
ATOM 709 C C . ASP A 1 92 ? -5.044 -10.232 19.550 1.00 96.75 92 ASP A C 1
ATOM 711 O O . ASP A 1 92 ? -3.931 -10.671 19.256 1.00 96.75 92 ASP A O 1
ATOM 715 N N . PHE A 1 93 ? -5.290 -8.918 19.587 1.00 96.25 93 PHE A N 1
ATOM 716 C CA . PHE A 1 93 ? -4.263 -7.905 19.379 1.00 96.25 93 PHE A CA 1
ATOM 717 C C . PHE A 1 93 ? -3.616 -7.466 20.705 1.00 96.25 93 PHE A C 1
ATOM 719 O O . PHE A 1 93 ? -4.322 -7.345 21.719 1.00 96.25 93 PHE A O 1
ATOM 726 N N . PRO A 1 94 ? -2.300 -7.160 20.697 1.00 95.88 94 PRO A N 1
ATOM 727 C CA . PRO A 1 94 ? -1.618 -6.482 21.800 1.00 95.88 94 PRO A CA 1
ATOM 728 C C . PRO A 1 94 ? -2.363 -5.219 22.237 1.00 95.88 94 PRO A C 1
ATOM 730 O O . PRO A 1 94 ? -2.919 -4.516 21.393 1.00 95.88 94 PRO A O 1
ATOM 733 N N . GLU A 1 95 ? -2.399 -4.949 23.545 1.00 94.56 95 GLU A N 1
ATOM 734 C CA . GLU A 1 95 ? -3.229 -3.894 24.146 1.00 94.56 95 GLU A CA 1
ATOM 735 C C . GLU A 1 95 ? -2.994 -2.513 23.520 1.00 94.56 95 GLU A C 1
ATOM 737 O O . GLU A 1 95 ? -3.950 -1.808 23.203 1.00 94.56 95 GLU A O 1
ATOM 742 N N . ASP A 1 96 ? -1.735 -2.189 23.243 1.00 93.88 96 ASP A N 1
ATOM 743 C CA . ASP A 1 96 ? -1.272 -0.960 22.599 1.00 93.88 96 ASP A CA 1
ATOM 744 C C . ASP A 1 96 ? -1.721 -0.814 21.134 1.00 93.88 96 ASP A C 1
ATOM 746 O O . ASP A 1 96 ? -1.771 0.296 20.604 1.00 93.88 96 ASP A O 1
ATOM 750 N N . LEU A 1 97 ? -2.101 -1.911 20.473 1.00 93.31 97 LEU A N 1
ATOM 751 C CA . LEU A 1 97 ? -2.542 -1.907 19.077 1.00 93.31 97 LEU A CA 1
ATOM 752 C C . LEU A 1 97 ? -4.063 -1.922 18.914 1.00 93.31 97 LEU A C 1
ATOM 754 O O . LEU A 1 97 ? -4.550 -1.542 17.850 1.00 93.31 97 LEU A O 1
ATOM 758 N N . ARG A 1 98 ? -4.832 -2.312 19.937 1.00 93.19 98 ARG A N 1
ATOM 759 C CA . ARG A 1 98 ? -6.281 -2.598 19.828 1.00 93.19 98 ARG A CA 1
ATOM 760 C C . ARG A 1 98 ? -7.133 -1.463 19.257 1.00 93.19 98 ARG A C 1
ATOM 762 O O . ARG A 1 98 ? -8.175 -1.737 18.661 1.00 93.19 98 ARG A O 1
ATOM 769 N N . GLU A 1 99 ? -6.711 -0.214 19.436 1.00 92.12 99 GLU A N 1
ATOM 770 C CA . GLU A 1 99 ? -7.412 0.962 18.903 1.00 92.12 99 GLU A CA 1
ATOM 771 C C . GLU A 1 99 ? -6.970 1.337 17.481 1.00 92.12 99 GLU A C 1
ATOM 773 O O . GLU A 1 99 ? -7.725 1.973 16.750 1.00 92.12 99 GLU A O 1
ATOM 778 N N . SER A 1 100 ? -5.776 0.915 17.052 1.00 92.56 100 SER A N 1
ATOM 779 C CA . SER A 1 100 ? -5.199 1.271 15.747 1.00 92.56 100 SER A CA 1
ATOM 780 C C . SER A 1 100 ? -5.312 0.166 14.693 1.00 92.56 100 SER A C 1
ATOM 782 O O . SER A 1 100 ? -5.194 0.446 13.495 1.00 92.56 100 SER A O 1
ATOM 784 N N . VAL A 1 101 ? -5.581 -1.078 15.105 1.00 96.75 101 VAL A N 1
ATOM 785 C CA . VAL A 1 101 ? -5.740 -2.229 14.206 1.00 96.75 101 VAL A CA 1
ATOM 786 C C . VAL A 1 101 ? -7.147 -2.820 14.253 1.00 96.75 101 VAL A C 1
ATOM 788 O O . VAL A 1 101 ? -7.911 -2.645 15.201 1.00 96.75 101 VAL A O 1
ATOM 791 N N . THR A 1 102 ? -7.517 -3.521 13.188 1.00 97.88 102 THR A N 1
ATOM 792 C CA . THR A 1 102 ? -8.790 -4.231 13.075 1.00 97.88 102 THR A CA 1
ATOM 793 C C . THR A 1 102 ? -8.642 -5.472 12.192 1.00 97.88 102 THR A C 1
ATOM 795 O O . THR A 1 102 ? -7.555 -5.767 11.690 1.00 97.88 102 THR A O 1
ATOM 798 N N . SER A 1 103 ? -9.736 -6.208 12.011 1.00 98.31 103 SER A N 1
ATOM 799 C CA . SER A 1 103 ? -9.849 -7.331 11.082 1.00 98.31 103 SER A CA 1
ATOM 800 C C . SER A 1 103 ? -11.053 -7.147 10.159 1.00 98.31 103 SER A C 1
ATOM 802 O O . SER A 1 103 ? -11.961 -6.348 10.423 1.00 98.31 103 SER A O 1
ATOM 804 N N . LEU A 1 104 ? -11.084 -7.897 9.057 1.00 98.31 104 LEU A N 1
ATOM 805 C CA . LEU A 1 104 ? -12.225 -7.867 8.141 1.00 98.31 104 LEU A CA 1
ATOM 806 C C . LEU A 1 104 ? -13.527 -8.300 8.829 1.00 98.31 104 LEU A C 1
ATOM 808 O O . LEU A 1 104 ? -14.564 -7.688 8.591 1.00 98.31 104 LEU A O 1
ATOM 812 N N . ALA A 1 105 ? -13.491 -9.290 9.724 1.00 98.00 105 ALA A N 1
ATOM 813 C CA . ALA A 1 105 ? -14.675 -9.725 10.463 1.00 98.00 105 ALA A CA 1
ATOM 814 C C . ALA A 1 105 ? -15.207 -8.644 11.416 1.00 98.00 105 ALA A C 1
ATOM 816 O O . ALA A 1 105 ? -16.416 -8.439 11.502 1.00 98.00 105 ALA A O 1
ATOM 817 N N . GLN A 1 106 ? -14.320 -7.908 12.095 1.00 97.25 106 GLN A N 1
ATOM 818 C CA . GLN A 1 106 ? -14.725 -6.811 12.982 1.00 97.25 106 GLN A CA 1
ATOM 819 C C . GLN A 1 106 ? -15.379 -5.653 12.220 1.00 97.25 106 GLN A C 1
ATOM 821 O O . GLN A 1 106 ? -16.352 -5.077 12.694 1.00 97.25 106 GLN A O 1
ATOM 826 N N . THR A 1 107 ? -14.847 -5.308 11.048 1.00 96.25 107 THR A N 1
ATOM 827 C CA . THR A 1 107 ? -15.331 -4.164 10.254 1.00 96.25 107 THR A CA 1
ATOM 828 C C . THR A 1 107 ? -16.591 -4.487 9.460 1.00 96.25 107 THR A C 1
ATOM 830 O O . THR A 1 107 ? -17.446 -3.621 9.297 1.00 96.25 107 THR A O 1
ATOM 833 N N . THR A 1 108 ? -16.741 -5.723 8.982 1.00 95.19 108 THR A N 1
ATOM 834 C CA . THR A 1 108 ? -17.954 -6.182 8.278 1.00 95.19 108 THR A CA 1
ATOM 835 C C . THR A 1 108 ? -19.080 -6.593 9.228 1.00 95.19 108 THR A C 1
ATOM 837 O O . THR A 1 108 ? -20.240 -6.613 8.825 1.00 95.19 108 THR A O 1
ATOM 840 N N . GLY A 1 109 ? -18.763 -6.904 10.489 1.00 95.75 109 GLY A N 1
ATOM 841 C CA . GLY A 1 109 ? -19.729 -7.372 11.485 1.00 95.75 109 GLY A CA 1
ATOM 842 C C . GLY A 1 109 ? -20.101 -8.853 11.349 1.00 95.75 109 GLY A C 1
ATOM 843 O O . GLY A 1 109 ? -20.961 -9.333 12.084 1.00 95.75 109 GLY A O 1
ATOM 844 N N . HIS A 1 110 ? -19.464 -9.593 10.439 1.00 94.69 110 HIS A N 1
ATOM 845 C CA . HIS A 1 110 ? -19.684 -11.025 10.245 1.00 94.69 110 HIS A CA 1
ATOM 846 C C . HIS A 1 110 ? -18.381 -11.740 9.848 1.00 94.69 110 HIS A C 1
ATOM 848 O O . HIS A 1 110 ? -17.464 -11.112 9.324 1.00 94.69 110 HIS A O 1
ATOM 854 N N . PRO A 1 111 ? -18.257 -13.064 10.057 1.00 96.88 111 PRO A N 1
ATOM 855 C CA . PRO A 1 111 ? -17.077 -13.805 9.618 1.00 96.88 111 PRO A CA 1
ATOM 856 C C . PRO A 1 111 ? -16.830 -13.670 8.108 1.00 96.88 111 PRO A C 1
ATOM 858 O O . PRO A 1 111 ? -17.767 -13.702 7.307 1.00 96.88 111 PRO A O 1
ATOM 861 N N . VAL A 1 112 ? -15.558 -13.559 7.720 1.00 97.75 112 VAL A N 1
ATOM 862 C CA . VAL A 1 112 ? -15.116 -13.502 6.318 1.00 97.75 112 VAL A CA 1
ATOM 863 C C . VAL A 1 112 ? -14.364 -14.785 5.972 1.00 97.75 112 VAL A C 1
ATOM 865 O O . VAL A 1 112 ? -13.493 -15.234 6.715 1.00 97.75 112 VAL A O 1
ATOM 868 N N . SER A 1 113 ? -14.688 -15.394 4.831 1.00 98.06 113 SER A N 1
ATOM 869 C CA . SER A 1 113 ? -14.038 -16.628 4.383 1.00 98.06 113 SER A CA 1
ATOM 870 C C . SER A 1 113 ? -12.583 -16.368 3.978 1.00 98.06 113 SER A C 1
ATOM 872 O O . SER A 1 113 ? -12.322 -15.772 2.932 1.00 98.06 113 SER A O 1
ATOM 874 N N . CYS A 1 114 ? -11.628 -16.879 4.765 1.00 97.94 114 CYS A N 1
ATOM 875 C CA . CYS A 1 114 ? -10.198 -16.830 4.435 1.00 97.94 114 CYS A CA 1
ATOM 876 C C . CYS A 1 114 ? -9.893 -17.450 3.065 1.00 97.94 114 CYS A C 1
ATOM 878 O O . CYS A 1 114 ? -9.030 -16.951 2.351 1.00 97.94 114 CYS A O 1
ATOM 880 N N . VAL A 1 115 ? -10.613 -18.515 2.693 1.00 98.12 115 VAL A N 1
ATOM 881 C CA . VAL A 1 115 ? -10.456 -19.194 1.398 1.00 98.12 115 VAL A CA 1
ATOM 882 C C . VAL A 1 115 ? -10.909 -18.287 0.259 1.00 98.12 115 VAL A C 1
ATOM 884 O O . VAL A 1 115 ? -10.172 -18.113 -0.707 1.00 98.12 115 VAL A O 1
ATOM 887 N N . SER A 1 116 ? -12.084 -17.665 0.394 1.00 98.19 116 SER A N 1
ATOM 888 C CA . SER A 1 116 ? -12.608 -16.754 -0.634 1.00 98.19 116 SER A CA 1
ATOM 889 C C . SER A 1 116 ? -11.708 -15.531 -0.794 1.00 98.19 116 SER A C 1
ATOM 891 O O . SER A 1 116 ? -11.409 -15.128 -1.913 1.00 98.19 116 SER A O 1
ATOM 893 N N . LEU A 1 117 ? -11.208 -14.987 0.322 1.00 98.56 117 LEU A N 1
ATOM 894 C CA . LEU A 1 117 ? -10.257 -13.882 0.302 1.00 98.56 117 LEU A CA 1
ATOM 895 C C . LEU A 1 117 ? -8.933 -14.271 -0.361 1.00 98.56 117 LEU A C 1
ATOM 897 O O . LEU A 1 117 ? -8.454 -13.538 -1.217 1.00 98.56 117 LEU A O 1
ATOM 901 N N . ALA A 1 118 ? -8.339 -15.409 0.005 1.00 98.50 118 ALA A N 1
ATOM 902 C CA . ALA A 1 118 ? -7.084 -15.864 -0.589 1.00 98.50 118 ALA A CA 1
ATOM 903 C C . ALA A 1 118 ? -7.225 -16.121 -2.099 1.00 98.50 118 ALA A C 1
ATOM 905 O O . ALA A 1 118 ? -6.364 -15.702 -2.871 1.00 98.50 118 ALA A O 1
ATOM 906 N N . ALA A 1 119 ? -8.324 -16.752 -2.525 1.00 98.56 119 ALA A N 1
ATOM 907 C CA . ALA A 1 119 ? -8.613 -16.983 -3.937 1.00 98.56 119 ALA A CA 1
ATOM 908 C C . ALA A 1 119 ? -8.760 -15.662 -4.708 1.00 98.56 119 ALA A C 1
ATOM 910 O O . ALA A 1 119 ? -8.125 -15.482 -5.746 1.00 98.56 119 ALA A O 1
ATOM 911 N N . GLU A 1 120 ? -9.537 -14.711 -4.183 1.00 98.69 120 GLU A N 1
ATOM 912 C CA . GLU A 1 120 ? -9.721 -13.418 -4.844 1.00 98.69 120 GLU A CA 1
ATOM 913 C C . GLU A 1 120 ? -8.429 -12.586 -4.853 1.00 98.69 120 GLU A C 1
ATOM 915 O O . GLU A 1 120 ? -8.132 -11.940 -5.855 1.00 98.69 120 GLU A O 1
ATOM 920 N N . LEU A 1 121 ? -7.613 -12.643 -3.793 1.00 98.69 121 LEU A N 1
ATOM 921 C CA . LEU A 1 121 ? -6.290 -12.012 -3.772 1.00 98.69 121 LEU A CA 1
ATOM 922 C C . LEU A 1 121 ? -5.409 -12.534 -4.909 1.00 98.69 121 LEU A C 1
ATOM 924 O O . LEU A 1 121 ? -4.833 -11.734 -5.640 1.00 98.69 121 LEU A O 1
ATOM 928 N N . ILE A 1 122 ? -5.340 -13.855 -5.100 1.00 98.56 122 ILE A N 1
ATOM 929 C CA . ILE A 1 122 ? -4.572 -14.460 -6.198 1.00 98.56 122 ILE A CA 1
ATOM 930 C C . ILE A 1 122 ? -5.094 -13.965 -7.553 1.00 98.56 122 ILE A C 1
ATOM 932 O O . ILE A 1 122 ? -4.299 -13.528 -8.382 1.00 98.56 122 ILE A O 1
ATOM 936 N N . LEU A 1 123 ? -6.416 -13.955 -7.760 1.00 98.44 123 LEU A N 1
ATOM 937 C CA . LEU A 1 123 ? -7.027 -13.474 -9.005 1.00 98.44 123 LEU A CA 1
ATOM 938 C C . LEU A 1 123 ? -6.727 -11.993 -9.282 1.00 98.44 123 LEU A C 1
ATOM 940 O O . LEU A 1 123 ? -6.493 -11.617 -10.431 1.00 98.44 123 LEU A O 1
ATOM 944 N N . GLN A 1 124 ? -6.739 -11.136 -8.258 1.00 98.44 124 GLN A N 1
ATOM 945 C CA . GLN A 1 124 ? -6.426 -9.713 -8.417 1.00 98.44 124 GLN A CA 1
ATOM 946 C C . GLN A 1 124 ? -4.937 -9.463 -8.647 1.00 98.44 124 GLN A C 1
ATOM 948 O O . GLN A 1 124 ? -4.592 -8.600 -9.452 1.00 98.44 124 GLN A O 1
ATOM 953 N N . LEU A 1 125 ? -4.059 -10.208 -7.972 1.00 98.12 125 LEU A N 1
ATOM 954 C CA . LEU A 1 125 ? -2.611 -10.119 -8.169 1.00 98.12 125 LEU A CA 1
ATOM 955 C C . LEU A 1 125 ? -2.202 -10.590 -9.565 1.00 98.12 125 LEU A C 1
ATOM 957 O O . LEU A 1 125 ? -1.333 -9.978 -10.179 1.00 98.12 125 LEU A O 1
ATOM 961 N N . ASP A 1 126 ? -2.854 -11.631 -10.083 1.00 96.50 126 ASP A N 1
ATOM 962 C CA . ASP A 1 126 ? -2.625 -12.146 -11.432 1.00 96.50 126 ASP A CA 1
ATOM 963 C C . ASP A 1 126 ? -2.981 -11.106 -12.505 1.00 96.50 126 ASP A C 1
ATOM 965 O O . ASP A 1 126 ? -2.134 -10.749 -13.324 1.00 96.50 126 ASP A O 1
ATOM 969 N N . ARG A 1 127 ? -4.179 -10.511 -12.415 1.00 95.81 127 ARG A N 1
ATOM 970 C CA . ARG A 1 127 ? -4.602 -9.398 -13.290 1.00 95.81 127 ARG A CA 1
ATOM 971 C C . ARG A 1 127 ? -3.666 -8.200 -13.176 1.00 95.81 127 ARG A C 1
ATOM 973 O O . ARG A 1 127 ? -3.248 -7.634 -14.180 1.00 95.81 127 ARG A O 1
ATOM 980 N N . MET A 1 128 ? -3.313 -7.834 -11.944 1.00 95.50 128 MET A N 1
ATOM 981 C CA . MET A 1 128 ? -2.396 -6.733 -11.674 1.00 95.50 128 MET A CA 1
ATOM 982 C C . MET A 1 128 ? -1.024 -6.966 -12.298 1.00 95.50 128 MET A C 1
ATOM 984 O O . MET A 1 128 ? -0.471 -6.027 -12.857 1.00 95.50 128 MET A O 1
ATOM 988 N N . ARG A 1 129 ? -0.490 -8.193 -12.258 1.00 93.19 129 ARG A N 1
ATOM 989 C CA . ARG A 1 129 ? 0.788 -8.529 -12.898 1.00 93.19 129 ARG A CA 1
ATOM 990 C C . ARG A 1 129 ? 0.749 -8.242 -14.391 1.00 93.19 129 ARG A C 1
ATOM 992 O O . ARG A 1 129 ? 1.692 -7.657 -14.913 1.00 93.19 129 ARG A O 1
ATOM 999 N N . GLU A 1 130 ? -0.301 -8.685 -15.074 1.00 91.56 130 GLU A N 1
ATOM 1000 C CA . GLU A 1 130 ? -0.446 -8.481 -16.518 1.00 91.56 130 GLU A CA 1
ATOM 1001 C C . GLU A 1 130 ? -0.540 -6.995 -16.862 1.00 91.56 130 GLU A C 1
ATOM 1003 O O . GLU A 1 130 ? 0.188 -6.512 -17.731 1.00 91.56 130 GLU A O 1
ATOM 1008 N N . ASP A 1 131 ? -1.378 -6.264 -16.129 1.00 91.50 131 ASP A N 1
ATOM 1009 C CA . ASP A 1 131 ? -1.555 -4.822 -16.277 1.00 91.50 131 ASP A CA 1
ATOM 1010 C C . ASP A 1 131 ? -0.240 -4.063 -16.035 1.00 91.50 131 ASP A C 1
ATOM 1012 O O . ASP A 1 131 ? 0.205 -3.282 -16.882 1.00 91.50 131 ASP A O 1
ATOM 1016 N N . TRP A 1 132 ? 0.420 -4.344 -14.910 1.00 88.38 132 TRP A N 1
ATOM 1017 C CA . TRP A 1 132 ? 1.669 -3.706 -14.508 1.00 88.38 132 TRP A CA 1
ATOM 1018 C C . TRP A 1 132 ? 2.797 -3.993 -15.504 1.00 88.38 132 TRP A C 1
ATOM 1020 O O . TRP A 1 132 ? 3.471 -3.061 -15.934 1.00 88.38 132 TRP A O 1
ATOM 1030 N N . ARG A 1 133 ? 2.967 -5.243 -15.964 1.00 87.06 133 ARG A N 1
ATOM 1031 C CA . ARG A 1 133 ? 3.992 -5.589 -16.969 1.00 87.06 133 ARG A CA 1
ATOM 1032 C C . ARG A 1 133 ? 3.772 -4.890 -18.303 1.00 87.06 133 ARG A C 1
ATOM 1034 O O . ARG A 1 133 ? 4.731 -4.405 -18.900 1.00 87.06 133 ARG A O 1
ATOM 1041 N N . ARG A 1 134 ? 2.523 -4.821 -18.779 1.00 84.12 134 ARG A N 1
ATOM 1042 C CA . ARG A 1 134 ? 2.191 -4.135 -20.040 1.00 84.12 134 ARG A CA 1
ATOM 1043 C C . ARG A 1 134 ? 2.577 -2.663 -19.992 1.00 84.12 134 ARG A C 1
ATOM 1045 O O . ARG A 1 134 ? 3.165 -2.154 -20.941 1.00 84.12 134 ARG A O 1
ATOM 1052 N N . GLU A 1 135 ? 2.268 -1.993 -18.890 1.00 80.25 135 GLU A N 1
ATOM 1053 C CA . GLU A 1 135 ? 2.661 -0.604 -18.678 1.00 80.25 135 GLU A CA 1
ATOM 1054 C C . GLU A 1 135 ? 4.174 -0.440 -18.514 1.00 80.25 135 GLU A C 1
ATOM 1056 O O . GLU A 1 135 ? 4.771 0.440 -19.136 1.00 80.25 135 GLU A O 1
ATOM 1061 N N . HIS A 1 136 ? 4.793 -1.279 -17.687 1.00 75.44 136 HIS A N 1
ATOM 1062 C CA . HIS A 1 136 ? 6.214 -1.217 -17.377 1.00 75.44 136 HIS A CA 1
ATOM 1063 C C . HIS A 1 136 ? 7.054 -1.380 -18.649 1.00 75.44 136 HIS A C 1
ATOM 1065 O O . HIS A 1 136 ? 7.893 -0.536 -18.957 1.00 75.44 136 HIS A O 1
ATOM 1071 N N . ARG A 1 137 ? 6.742 -2.378 -19.483 1.00 75.69 137 ARG A N 1
ATOM 1072 C CA . ARG A 1 137 ? 7.389 -2.557 -20.790 1.00 75.69 137 ARG A CA 1
ATOM 1073 C C . ARG A 1 137 ? 7.132 -1.390 -21.738 1.00 75.69 137 ARG A C 1
ATOM 1075 O O . ARG A 1 137 ? 8.064 -0.936 -22.393 1.00 75.69 137 ARG A O 1
ATOM 1082 N N . ALA A 1 138 ? 5.906 -0.863 -21.786 1.00 70.56 138 ALA A N 1
ATOM 1083 C CA . ALA A 1 138 ? 5.596 0.298 -22.621 1.00 70.56 138 ALA A CA 1
ATOM 1084 C C . ALA A 1 138 ? 6.377 1.560 -22.210 1.00 70.56 138 ALA A C 1
ATOM 1086 O O . ALA A 1 138 ? 6.649 2.409 -23.057 1.00 70.56 138 ALA A O 1
ATOM 1087 N N . SER A 1 139 ? 6.740 1.668 -20.929 1.00 69.19 139 SER A N 1
ATOM 1088 C CA . SER A 1 139 ? 7.443 2.824 -20.362 1.00 69.19 139 SER A CA 1
ATOM 1089 C C . SER A 1 139 ? 8.961 2.769 -20.554 1.00 69.19 139 SER A C 1
ATOM 1091 O O . SER A 1 139 ? 9.603 3.816 -20.557 1.00 69.19 139 SER A O 1
ATOM 1093 N N . PHE A 1 140 ? 9.539 1.572 -20.717 1.00 64.19 140 PHE A N 1
ATOM 1094 C CA . PHE A 1 140 ? 10.995 1.378 -20.719 1.00 64.19 140 PHE A CA 1
ATOM 1095 C C . PHE A 1 140 ? 11.565 0.723 -21.988 1.00 64.19 140 PHE A C 1
ATOM 1097 O O . PHE A 1 140 ? 12.771 0.819 -22.213 1.00 64.19 140 PHE A O 1
ATOM 1104 N N . LEU A 1 141 ? 10.749 0.096 -22.846 1.00 59.56 141 LEU A N 1
ATOM 1105 C CA . LEU A 1 141 ? 11.224 -0.493 -24.105 1.00 59.56 141 LEU A CA 1
ATOM 1106 C C . LEU A 1 141 ? 11.073 0.472 -25.296 1.00 59.56 141 LEU A C 1
ATOM 1108 O O . LEU A 1 141 ? 10.039 1.139 -25.415 1.00 59.56 141 LEU A O 1
ATOM 1112 N N . PRO A 1 142 ? 12.052 0.519 -26.226 1.00 54.25 142 PRO A N 1
ATOM 1113 C CA . PRO A 1 142 ? 11.949 1.310 -27.451 1.00 54.25 142 PRO A CA 1
ATOM 1114 C C . PRO A 1 142 ? 10.703 0.943 -28.268 1.00 54.25 142 PRO A C 1
ATOM 1116 O O . PRO A 1 142 ? 10.352 -0.232 -28.382 1.00 54.25 142 PRO A O 1
ATOM 1119 N N . LEU A 1 143 ? 10.085 1.927 -28.933 1.00 51.97 143 LEU A N 1
ATOM 1120 C CA . LEU A 1 143 ? 8.927 1.715 -29.822 1.00 51.97 143 LEU A CA 1
ATOM 1121 C C . LEU A 1 143 ? 9.186 0.665 -30.920 1.00 51.97 143 LEU A C 1
ATOM 1123 O O . LEU A 1 143 ? 8.254 0.017 -31.378 1.00 51.97 143 LEU A O 1
ATOM 1127 N N . SER A 1 144 ? 10.444 0.469 -31.330 1.00 49.94 144 SER A N 1
ATOM 1128 C CA . SER A 1 144 ? 10.847 -0.548 -32.312 1.00 49.94 144 SER A CA 1
ATOM 1129 C C . SER A 1 144 ? 10.759 -1.990 -31.800 1.00 49.94 144 SER A C 1
ATOM 1131 O O . SER A 1 144 ? 10.765 -2.917 -32.608 1.00 49.94 144 SER A O 1
ATOM 1133 N N . THR A 1 145 ? 10.713 -2.172 -30.479 1.00 51.06 145 THR A N 1
ATOM 1134 C CA . THR A 1 145 ? 10.649 -3.469 -29.786 1.00 51.06 145 THR A CA 1
ATOM 1135 C C . THR A 1 145 ? 9.214 -3.810 -29.363 1.00 51.06 145 THR A C 1
ATOM 1137 O O . THR A 1 145 ? 8.915 -4.964 -29.075 1.00 51.06 145 THR A O 1
ATOM 1140 N N . GLN A 1 146 ? 8.298 -2.833 -29.383 1.00 53.62 146 GLN A N 1
ATOM 1141 C CA . GLN A 1 146 ? 6.869 -3.064 -29.174 1.00 53.62 146 GLN A CA 1
ATOM 1142 C C . GLN A 1 146 ? 6.294 -3.766 -30.418 1.00 53.62 146 GLN A C 1
ATOM 1144 O O . GLN A 1 146 ? 6.262 -3.212 -31.512 1.00 53.62 146 GLN A O 1
ATOM 1149 N N . GLU A 1 147 ? 5.941 -5.038 -30.244 1.00 47.25 147 GLU A N 1
ATOM 1150 C CA . GLU A 1 147 ? 5.585 -6.045 -31.252 1.00 47.25 147 GLU A CA 1
ATOM 1151 C C . GLU A 1 147 ? 4.959 -5.552 -32.577 1.00 47.25 147 GLU A C 1
ATOM 1153 O O . GLU A 1 147 ? 3.956 -4.837 -32.627 1.00 47.25 147 GLU A O 1
ATOM 1158 N N . LYS A 1 148 ? 5.481 -6.096 -33.688 1.00 39.72 148 LYS A N 1
ATOM 1159 C CA . LYS A 1 148 ? 4.956 -6.007 -35.065 1.00 39.72 148 LYS A CA 1
ATOM 1160 C C . LYS A 1 148 ? 3.632 -6.775 -35.278 1.00 39.72 148 LYS A C 1
ATOM 1162 O O . LYS A 1 148 ? 3.515 -7.512 -36.258 1.00 39.72 148 LYS A O 1
ATOM 1167 N N . ASN A 1 149 ? 2.620 -6.645 -34.413 1.00 38.19 149 ASN A N 1
ATOM 1168 C CA . ASN A 1 149 ? 1.332 -7.317 -34.657 1.00 38.19 149 ASN A CA 1
ATOM 1169 C C . ASN A 1 149 ? 0.085 -6.536 -34.175 1.00 38.19 149 ASN A C 1
ATOM 1171 O O . ASN A 1 149 ? -0.458 -6.807 -33.105 1.00 38.19 149 ASN A O 1
ATOM 1175 N N . PRO A 1 150 ? -0.449 -5.597 -34.981 1.00 40.62 150 PRO A N 1
ATOM 1176 C CA . PRO A 1 150 ? -1.593 -4.763 -34.617 1.00 40.62 150 PRO A CA 1
ATOM 1177 C C . PRO A 1 150 ? -2.927 -5.422 -35.008 1.00 40.62 150 PRO A C 1
ATOM 1179 O O . PRO A 1 150 ? -3.720 -4.856 -35.761 1.00 40.62 150 PRO A O 1
ATOM 1182 N N . LYS A 1 151 ? -3.203 -6.643 -34.536 1.00 39.97 151 LYS A N 1
ATOM 1183 C CA . LYS A 1 151 ? -4.502 -7.299 -34.779 1.00 39.97 151 LYS A CA 1
ATOM 1184 C C . LYS A 1 151 ? -5.133 -7.834 -33.501 1.00 39.97 151 LYS A C 1
ATOM 1186 O O . LYS A 1 151 ? -5.240 -9.040 -33.317 1.00 39.97 151 LYS A O 1
ATOM 1191 N N . ARG A 1 152 ? -5.619 -6.900 -32.676 1.00 38.78 152 ARG A N 1
ATOM 1192 C CA . ARG A 1 152 ? -6.964 -6.866 -32.057 1.00 38.78 152 ARG A CA 1
ATOM 1193 C C . ARG A 1 152 ? -6.953 -5.898 -30.874 1.00 38.78 152 ARG A C 1
ATOM 1195 O O . ARG A 1 152 ? -6.361 -6.201 -29.853 1.00 38.78 152 ARG A O 1
ATOM 1202 N N . MET A 1 153 ? -7.656 -4.776 -31.014 1.00 34.72 153 MET A N 1
ATOM 1203 C CA . MET A 1 153 ? -8.608 -4.252 -30.024 1.00 34.72 153 MET A CA 1
ATOM 1204 C C . MET A 1 153 ? -9.295 -3.024 -30.636 1.00 34.72 153 MET A C 1
ATOM 1206 O O . MET A 1 153 ? -8.813 -1.902 -30.539 1.00 34.72 153 MET A O 1
ATOM 1210 N N . ASN A 1 154 ? -10.426 -3.265 -31.305 1.00 30.38 154 ASN A N 1
ATOM 1211 C CA . ASN A 1 154 ? -11.427 -2.228 -31.525 1.00 30.38 154 ASN A CA 1
ATOM 1212 C C . ASN A 1 154 ? -12.195 -2.055 -30.212 1.00 30.38 154 ASN A C 1
ATOM 1214 O O . ASN A 1 154 ? -12.909 -2.958 -29.784 1.00 30.38 154 ASN A O 1
ATOM 1218 N N . GLY A 1 155 ? -12.022 -0.897 -29.595 1.00 28.33 155 GLY A N 1
ATOM 1219 C CA . GLY A 1 155 ? -12.687 -0.445 -28.380 1.00 28.33 155 GLY A CA 1
ATOM 1220 C C . GLY A 1 155 ? -11.885 0.745 -27.881 1.00 28.33 155 GLY A C 1
ATOM 1221 O O . GLY A 1 155 ? -10.677 0.607 -27.741 1.00 28.33 155 GLY A O 1
ATOM 1222 N N . SER A 1 156 ? -12.524 1.911 -27.751 1.00 30.42 156 SER A N 1
ATOM 1223 C CA . SER A 1 156 ? -11.979 3.177 -27.224 1.00 30.42 156 SER A CA 1
ATOM 1224 C C . SER A 1 156 ? -10.596 3.064 -26.563 1.00 30.42 156 SER A C 1
ATOM 1226 O O . SER A 1 156 ? -10.470 2.350 -25.567 1.00 30.42 156 SER A O 1
ATOM 1228 N N . LEU A 1 157 ? -9.587 3.781 -27.081 1.00 33.81 157 LEU A N 1
ATOM 1229 C CA . LEU A 1 157 ? -8.256 3.874 -26.464 1.00 33.81 157 LEU A CA 1
ATOM 1230 C C . LEU A 1 157 ? -8.418 4.118 -24.949 1.00 33.81 157 LEU A C 1
ATOM 1232 O O . LEU A 1 157 ? -8.984 5.150 -24.577 1.00 33.81 157 LEU A O 1
ATOM 1236 N N . PRO A 1 158 ? -8.016 3.178 -24.074 1.00 44.31 158 PRO A N 1
ATOM 1237 C CA . PRO A 1 158 ? -8.264 3.325 -22.650 1.00 44.31 158 PRO A CA 1
ATOM 1238 C C . PRO A 1 158 ? -7.506 4.538 -22.105 1.00 44.31 158 PRO A C 1
ATOM 1240 O O . PRO A 1 158 ? -6.374 4.798 -22.521 1.00 44.31 158 PRO A O 1
ATOM 1243 N N . GLN A 1 159 ? -8.075 5.216 -21.101 1.00 54.47 159 GLN A N 1
ATOM 1244 C CA . GLN A 1 159 ? -7.247 5.813 -20.046 1.00 54.47 159 GLN A CA 1
ATOM 1245 C C . GLN A 1 159 ? -6.141 4.796 -19.724 1.00 54.47 159 GLN A C 1
ATOM 1247 O O . GLN A 1 159 ? -6.464 3.626 -19.513 1.00 54.47 159 GLN A O 1
ATOM 1252 N N . THR A 1 160 ? -4.863 5.185 -19.793 1.00 80.19 160 THR A N 1
ATOM 1253 C CA . THR A 1 160 ? -3.749 4.228 -19.678 1.00 80.19 160 THR A CA 1
ATOM 1254 C C . THR A 1 160 ? -3.936 3.339 -18.442 1.00 80.19 160 THR A C 1
ATOM 1256 O O . THR A 1 160 ? -4.503 3.785 -17.444 1.00 80.19 160 THR A O 1
ATOM 1259 N N . ILE A 1 161 ? -3.491 2.077 -18.491 1.00 87.81 161 ILE A N 1
ATOM 1260 C CA . ILE A 1 161 ? -3.560 1.144 -17.344 1.00 87.81 161 ILE A CA 1
ATOM 1261 C C . ILE A 1 161 ? -3.081 1.847 -16.065 1.00 87.81 161 ILE A C 1
ATOM 1263 O O . ILE A 1 161 ? -3.783 1.849 -15.051 1.00 87.81 161 ILE A O 1
ATOM 1267 N N . ARG A 1 162 ? -1.970 2.580 -16.183 1.00 87.88 162 ARG A N 1
ATOM 1268 C CA . ARG A 1 162 ? -1.454 3.488 -15.163 1.00 87.88 162 ARG A CA 1
ATOM 1269 C C . ARG A 1 162 ? -2.498 4.417 -14.576 1.00 87.88 162 ARG A C 1
ATOM 1271 O O . ARG A 1 162 ? -2.667 4.462 -13.364 1.00 87.88 162 ARG A O 1
ATOM 1278 N N . GLN A 1 163 ? -3.203 5.163 -15.422 1.00 90.12 163 GLN A N 1
ATOM 1279 C CA . GLN A 1 163 ? -4.197 6.132 -14.987 1.00 90.12 163 GLN A CA 1
ATOM 1280 C C . GLN A 1 163 ? -5.340 5.467 -14.214 1.00 90.12 163 GLN A C 1
ATOM 1282 O O . GLN A 1 163 ? -5.832 6.047 -13.248 1.00 90.12 163 GLN A O 1
ATOM 1287 N N . SER A 1 164 ? -5.728 4.241 -14.583 1.00 92.50 164 SER A N 1
ATOM 1288 C CA . SER A 1 164 ? -6.723 3.467 -13.830 1.00 92.50 164 SER A CA 1
ATOM 1289 C C . SER A 1 164 ? -6.237 3.145 -12.412 1.00 92.50 164 SER A C 1
ATOM 1291 O O . SER A 1 164 ? -6.952 3.402 -11.441 1.00 92.50 164 SER A O 1
ATOM 1293 N N . TYR A 1 165 ? -5.009 2.639 -12.274 1.00 94.88 165 TYR A N 1
ATOM 1294 C CA . TYR A 1 165 ? -4.417 2.314 -10.972 1.00 94.88 165 TYR A CA 1
ATOM 1295 C C . TYR A 1 165 ? -4.138 3.559 -10.131 1.00 94.88 165 TYR A C 1
ATOM 1297 O O . TYR A 1 165 ? -4.478 3.592 -8.950 1.00 94.88 165 TYR A O 1
ATOM 1305 N N . LEU A 1 166 ? -3.588 4.605 -10.743 1.00 94.56 166 LEU A N 1
ATOM 1306 C CA . LEU A 1 166 ? -3.294 5.874 -10.089 1.00 94.56 166 LEU A CA 1
ATOM 1307 C C . LEU A 1 166 ? -4.570 6.568 -9.612 1.00 94.56 166 LEU A C 1
ATOM 1309 O O . LEU A 1 166 ? -4.617 7.049 -8.481 1.00 94.56 166 LEU A O 1
ATOM 1313 N N . SER A 1 167 ? -5.628 6.582 -10.429 1.00 95.81 167 SER A N 1
ATOM 1314 C CA . SER A 1 167 ? -6.920 7.141 -10.022 1.00 95.81 167 SER A CA 1
ATOM 1315 C C . SER A 1 167 ? -7.550 6.339 -8.888 1.00 95.81 167 SER A C 1
ATOM 1317 O O . SER A 1 167 ? -8.082 6.939 -7.956 1.00 95.81 167 SER A O 1
ATOM 1319 N N . ALA A 1 168 ? -7.483 5.004 -8.942 1.00 96.56 168 ALA A N 1
ATOM 1320 C CA . ALA A 1 168 ? -7.980 4.160 -7.862 1.00 96.56 168 ALA A CA 1
ATOM 1321 C C . ALA A 1 168 ? -7.207 4.434 -6.563 1.00 96.56 168 ALA A C 1
ATOM 1323 O O . ALA A 1 168 ? -7.817 4.732 -5.540 1.00 96.56 168 ALA A O 1
ATOM 1324 N N . TYR A 1 169 ? -5.873 4.425 -6.616 1.00 97.12 169 TYR A N 1
ATOM 1325 C CA . TYR A 1 169 ? -5.020 4.690 -5.460 1.00 97.12 169 TYR A CA 1
ATOM 1326 C C . TYR A 1 169 ? -5.289 6.076 -4.860 1.00 97.12 169 TYR A C 1
ATOM 1328 O O . TYR A 1 169 ? -5.545 6.187 -3.665 1.00 97.12 169 TYR A O 1
ATOM 1336 N N . ARG A 1 170 ? -5.323 7.131 -5.688 1.00 97.31 170 ARG A N 1
ATOM 1337 C CA . ARG A 1 170 ? -5.638 8.507 -5.257 1.00 97.31 170 ARG A CA 1
ATOM 1338 C C . ARG A 1 170 ? -7.021 8.630 -4.621 1.00 97.31 170 ARG A C 1
ATOM 1340 O O . ARG A 1 170 ? -7.180 9.427 -3.705 1.00 97.31 170 ARG A O 1
ATOM 1347 N N . SER A 1 171 ? -8.012 7.873 -5.095 1.00 97.31 171 SER A N 1
ATOM 1348 C CA . SER A 1 171 ? -9.366 7.900 -4.521 1.00 97.31 171 SER A CA 1
ATOM 1349 C C . SER A 1 171 ? -9.453 7.271 -3.127 1.00 97.31 171 SER A C 1
ATOM 1351 O O . SER A 1 171 ? -10.377 7.588 -2.387 1.00 97.31 171 SER A O 1
ATOM 1353 N N . MET A 1 172 ? -8.488 6.416 -2.776 1.00 97.50 172 MET A N 1
ATOM 1354 C CA . MET A 1 172 ? -8.395 5.736 -1.482 1.00 97.50 172 MET A CA 1
ATOM 1355 C C . MET A 1 172 ? -7.359 6.384 -0.548 1.00 97.50 172 MET A C 1
ATOM 1357 O O . MET A 1 172 ? -7.181 5.915 0.571 1.00 97.50 172 MET A O 1
ATOM 1361 N N . ASP A 1 173 ? -6.643 7.425 -0.989 1.00 96.75 173 ASP A N 1
ATOM 1362 C CA . ASP A 1 173 ? -5.622 8.092 -0.178 1.00 96.75 173 ASP A CA 1
ATOM 1363 C C . ASP A 1 173 ? -6.259 8.826 1.009 1.00 96.75 173 ASP A C 1
ATOM 1365 O O . ASP A 1 173 ? -6.886 9.879 0.869 1.00 96.75 173 ASP A O 1
ATOM 1369 N N . VAL A 1 174 ? -6.045 8.278 2.203 1.00 95.81 174 VAL A N 1
ATOM 1370 C CA . VAL A 1 174 ? -6.612 8.806 3.448 1.00 95.81 174 VAL A CA 1
ATOM 1371 C C . VAL A 1 174 ? -5.748 9.867 4.115 1.00 95.81 174 VAL A C 1
ATOM 1373 O O . VAL A 1 174 ? -6.183 10.470 5.101 1.00 95.81 174 VAL A O 1
ATOM 1376 N N . ILE A 1 175 ? -4.513 10.075 3.653 1.00 94.88 175 ILE A N 1
ATOM 1377 C CA . ILE A 1 175 ? -3.595 11.032 4.277 1.00 94.88 175 ILE A CA 1
ATOM 1378 C C . ILE A 1 175 ? -3.580 12.384 3.569 1.00 94.88 175 ILE A C 1
ATOM 1380 O O . ILE A 1 175 ? -3.115 13.356 4.161 1.00 94.88 175 ILE A O 1
ATOM 1384 N N . LYS A 1 176 ? -4.152 12.492 2.364 1.00 96.62 176 LYS A N 1
ATOM 1385 C CA . LYS A 1 176 ? -4.274 13.760 1.637 1.00 96.62 176 LYS A CA 1
ATOM 1386 C C . LYS A 1 176 ? -4.838 14.884 2.509 1.00 96.62 176 LYS A C 1
ATOM 1388 O O . LYS A 1 176 ? -5.908 14.775 3.104 1.00 96.62 176 LYS A O 1
ATOM 1393 N N . GLY A 1 177 ? -4.124 16.004 2.537 1.00 96.31 177 GLY A N 1
ATOM 1394 C CA . GLY A 1 177 ? -4.499 17.216 3.258 1.00 96.31 177 GLY A CA 1
ATOM 1395 C C . GLY A 1 177 ? -4.251 17.176 4.766 1.00 96.31 177 GLY A C 1
ATOM 1396 O O . GLY A 1 177 ? -4.476 18.200 5.412 1.00 96.31 177 GLY A O 1
ATOM 1397 N N . LYS A 1 178 ? -3.796 16.047 5.327 1.00 96.44 178 LYS A N 1
ATOM 1398 C CA . LYS A 1 178 ? -3.516 15.906 6.760 1.00 96.44 178 LYS A CA 1
ATOM 1399 C C . LYS A 1 178 ? -2.112 16.386 7.113 1.00 96.44 178 LYS A C 1
ATOM 1401 O O . LYS A 1 178 ? -1.197 16.368 6.288 1.00 96.44 178 LYS A O 1
ATOM 1406 N N . GLU A 1 179 ? -1.963 16.783 8.371 1.00 97.25 179 GLU A N 1
ATOM 1407 C CA . GLU A 1 179 ? -0.660 16.998 8.988 1.00 97.25 179 GLU A CA 1
ATOM 1408 C C . GLU A 1 179 ? -0.057 15.639 9.344 1.00 97.25 179 GLU A C 1
ATOM 1410 O O . GLU A 1 179 ? -0.705 14.780 9.952 1.00 97.25 179 GLU A O 1
ATOM 1415 N N . ILE A 1 180 ? 1.180 15.441 8.915 1.00 96.38 180 ILE A N 1
ATOM 1416 C CA . ILE A 1 180 ? 1.909 14.194 9.041 1.00 96.38 180 ILE A CA 1
ATOM 1417 C C . ILE A 1 180 ? 3.299 14.440 9.602 1.00 96.38 180 ILE A C 1
ATOM 1419 O O . ILE A 1 180 ? 3.862 15.533 9.551 1.00 96.38 180 ILE A O 1
ATOM 1423 N N . ARG A 1 181 ? 3.853 13.365 10.125 1.00 95.81 181 ARG A N 1
ATOM 1424 C CA . ARG A 1 181 ? 5.212 13.259 10.604 1.00 95.81 181 ARG A CA 1
ATOM 1425 C C . ARG A 1 181 ? 5.921 12.235 9.744 1.00 95.81 181 ARG A C 1
ATOM 1427 O O . ARG A 1 181 ? 5.451 11.103 9.612 1.00 95.81 181 ARG A O 1
ATOM 1434 N N . VAL A 1 182 ? 6.994 12.688 9.119 1.00 94.75 182 VAL A N 1
ATOM 1435 C CA . VAL A 1 182 ? 7.835 11.925 8.208 1.00 94.75 182 VAL A CA 1
ATOM 1436 C C . VAL A 1 182 ? 9.122 11.618 8.954 1.00 94.75 182 VAL A C 1
ATOM 1438 O O . VAL A 1 182 ? 9.831 12.537 9.362 1.00 94.75 182 VAL A O 1
ATOM 1441 N N . THR A 1 183 ? 9.407 10.337 9.143 1.00 93.00 183 THR A N 1
ATOM 1442 C CA . THR A 1 183 ? 10.619 9.868 9.817 1.00 93.00 183 THR A CA 1
ATOM 1443 C C . THR A 1 183 ? 11.454 9.088 8.813 1.00 93.00 183 THR A C 1
ATOM 1445 O O . THR A 1 183 ? 10.975 8.091 8.267 1.00 93.00 183 THR A O 1
ATOM 1448 N N . ASP A 1 184 ? 12.679 9.544 8.572 1.00 89.56 184 ASP A N 1
ATOM 1449 C CA . ASP A 1 184 ? 13.722 8.793 7.872 1.00 89.56 184 ASP A CA 1
ATOM 1450 C C . ASP A 1 184 ? 14.813 8.362 8.876 1.00 89.56 184 ASP A C 1
ATOM 1452 O O . ASP A 1 184 ? 14.670 8.527 10.090 1.00 89.56 184 ASP A O 1
ATOM 1456 N N . TRP A 1 185 ? 15.909 7.775 8.398 1.00 86.00 185 TRP A N 1
ATOM 1457 C CA . TRP A 1 185 ? 17.009 7.330 9.262 1.00 86.00 185 TRP A CA 1
ATOM 1458 C C . TRP A 1 185 ? 17.851 8.470 9.862 1.00 86.00 185 TRP A C 1
ATOM 1460 O O . TRP A 1 185 ? 18.637 8.226 10.778 1.00 86.00 185 TRP A O 1
ATOM 1470 N N . LYS A 1 186 ? 17.730 9.700 9.351 1.00 88.12 186 LYS A N 1
ATOM 1471 C CA . LYS A 1 186 ? 18.454 10.884 9.836 1.00 88.12 186 LYS A CA 1
ATOM 1472 C C . LYS A 1 186 ? 17.638 11.672 10.847 1.00 88.12 186 LYS A C 1
ATOM 1474 O O . LYS A 1 186 ? 18.204 12.183 11.810 1.00 88.12 186 LYS A O 1
ATOM 1479 N N . GLN A 1 187 ? 16.349 11.855 10.579 1.00 92.06 187 GLN A N 1
ATOM 1480 C CA . GLN A 1 187 ? 15.537 12.859 11.250 1.00 92.06 187 GLN A CA 1
ATOM 1481 C C . GLN A 1 187 ? 14.034 12.583 11.159 1.00 92.06 187 GLN A C 1
ATOM 1483 O O . GLN A 1 187 ? 13.536 11.822 10.330 1.00 92.06 187 GLN A O 1
ATOM 1488 N N . GLU A 1 188 ? 13.304 13.293 12.012 1.00 94.81 188 GLU A N 1
ATOM 1489 C CA . GLU A 1 188 ? 11.853 13.379 11.991 1.00 94.81 188 GLU A CA 1
ATOM 1490 C C . GLU A 1 188 ? 11.443 14.817 11.664 1.00 94.81 188 GLU A C 1
ATOM 1492 O O . GLU A 1 188 ? 11.926 15.764 12.287 1.00 94.81 188 GLU A O 1
ATOM 1497 N N . ARG A 1 189 ? 10.561 14.988 10.677 1.00 95.25 189 ARG A N 1
ATOM 1498 C CA . ARG A 1 189 ? 10.068 16.295 10.225 1.00 95.25 189 ARG A CA 1
ATOM 1499 C C . ARG A 1 189 ? 8.548 16.286 10.126 1.00 95.25 189 ARG A C 1
ATOM 1501 O O . ARG A 1 189 ? 7.943 15.307 9.690 1.00 95.25 189 ARG A O 1
ATOM 1508 N N . GLU A 1 190 ? 7.921 17.396 10.499 1.00 96.81 190 GLU A N 1
ATOM 1509 C CA . GLU A 1 190 ? 6.489 17.596 10.274 1.00 96.81 190 GLU A CA 1
ATOM 1510 C C . GLU A 1 190 ? 6.228 18.194 8.894 1.00 96.81 190 GLU A C 1
ATOM 1512 O O . GLU A 1 190 ? 6.919 19.113 8.445 1.00 96.81 190 GLU A O 1
ATOM 1517 N N . ALA A 1 191 ? 5.195 17.690 8.230 1.00 97.19 191 ALA A N 1
ATOM 1518 C CA . ALA A 1 191 ? 4.802 18.116 6.901 1.00 97.19 191 ALA A CA 1
ATOM 1519 C C . ALA A 1 191 ? 3.288 18.040 6.722 1.00 97.19 191 ALA A C 1
ATOM 1521 O O . ALA A 1 191 ? 2.592 17.309 7.422 1.00 97.19 191 ALA A O 1
ATOM 1522 N N . ARG A 1 192 ? 2.782 18.745 5.716 1.00 97.75 192 ARG A N 1
ATOM 1523 C CA . ARG A 1 192 ? 1.426 18.562 5.212 1.00 97.75 192 ARG A CA 1
ATOM 1524 C C . ARG A 1 192 ? 1.454 17.648 3.995 1.00 97.75 192 ARG A C 1
ATOM 1526 O O . ARG A 1 192 ? 2.175 17.928 3.039 1.00 97.75 192 ARG A O 1
ATOM 1533 N N . ALA A 1 193 ? 0.644 16.593 3.997 1.00 97.62 193 ALA A N 1
ATOM 1534 C CA . ALA A 1 193 ? 0.469 15.733 2.830 1.00 97.62 193 ALA A CA 1
ATOM 1535 C C . ALA A 1 193 ? -0.359 16.461 1.758 1.00 97.62 193 ALA A C 1
ATOM 1537 O O . ALA A 1 193 ? -1.523 16.805 1.977 1.00 97.62 193 ALA A O 1
ATOM 1538 N N . LEU A 1 194 ? 0.226 16.701 0.588 1.00 97.81 194 LEU A N 1
ATOM 1539 C CA . LEU A 1 194 ? -0.433 17.355 -0.547 1.00 97.81 194 LEU A CA 1
ATOM 1540 C C . LEU A 1 194 ? -1.236 16.349 -1.390 1.00 97.81 194 LEU A C 1
ATOM 1542 O O . LEU A 1 194 ? -2.258 16.702 -1.986 1.00 97.81 194 LEU A O 1
ATOM 1546 N N . GLY A 1 195 ? -0.812 15.084 -1.382 1.00 96.88 195 GLY A N 1
ATOM 1547 C CA . GLY A 1 195 ? -1.470 13.963 -2.048 1.00 96.88 195 GLY A CA 1
ATOM 1548 C C . GLY A 1 195 ? -0.460 13.049 -2.731 1.00 96.88 195 GLY A C 1
ATOM 1549 O O . GLY A 1 195 ? 0.729 13.086 -2.429 1.00 96.88 195 GLY A O 1
ATOM 1550 N N . ILE A 1 196 ? -0.941 12.242 -3.672 1.00 96.56 196 ILE A N 1
ATOM 1551 C CA . ILE A 1 196 ? -0.119 11.261 -4.386 1.00 96.56 196 ILE A CA 1
ATOM 1552 C C . ILE A 1 196 ? 0.296 11.801 -5.754 1.00 96.56 196 ILE A C 1
ATOM 1554 O O . ILE A 1 196 ? -0.571 12.191 -6.546 1.00 96.56 196 ILE A O 1
ATOM 1558 N N . GLY A 1 197 ? 1.599 11.807 -6.036 1.00 93.94 197 GLY A N 1
ATOM 1559 C CA . GLY A 1 197 ? 2.177 12.198 -7.323 1.00 93.94 197 GLY A CA 1
ATOM 1560 C C . GLY A 1 197 ? 2.004 11.131 -8.406 1.00 93.94 197 GLY A C 1
ATOM 1561 O O . GLY A 1 197 ? 1.339 10.115 -8.198 1.00 93.94 197 GLY A O 1
ATOM 1562 N N . ASP A 1 198 ? 2.534 11.380 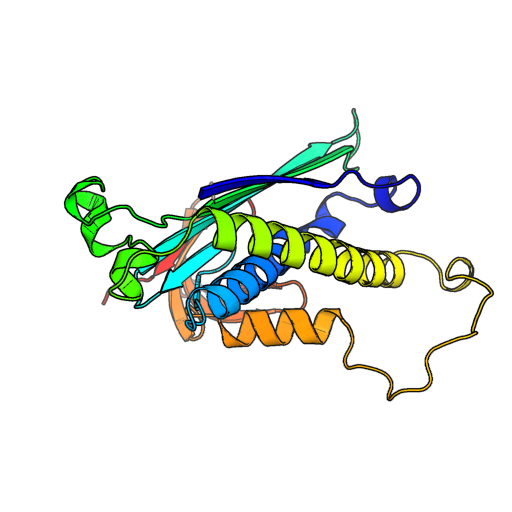-9.599 1.00 90.56 198 ASP A N 1
ATOM 1563 C CA . ASP A 1 198 ? 2.253 10.539 -10.771 1.00 90.56 198 ASP A CA 1
ATOM 1564 C C . ASP A 1 198 ? 3.033 9.219 -10.780 1.00 90.56 198 ASP A C 1
ATOM 1566 O O . ASP A 1 198 ? 2.672 8.315 -11.535 1.00 90.56 198 ASP A O 1
ATOM 1570 N N . ASN A 1 199 ? 4.053 9.066 -9.929 1.00 87.88 199 ASN A N 1
ATOM 1571 C CA . ASN A 1 199 ? 4.782 7.819 -9.665 1.00 87.88 199 ASN A CA 1
ATOM 1572 C C . ASN A 1 199 ? 4.429 7.189 -8.313 1.00 87.88 199 ASN A C 1
ATOM 1574 O O . ASN A 1 199 ? 5.181 6.357 -7.809 1.00 87.88 199 ASN A O 1
ATOM 1578 N N . PHE A 1 200 ? 3.255 7.520 -7.767 1.00 92.44 200 PHE A N 1
ATOM 1579 C CA . PHE A 1 200 ? 2.788 7.051 -6.461 1.00 92.44 200 PHE A CA 1
ATOM 1580 C C . PHE A 1 200 ? 3.647 7.530 -5.274 1.00 92.44 200 PHE A C 1
ATOM 1582 O O . PHE A 1 200 ? 3.505 7.022 -4.160 1.00 92.44 200 PHE A O 1
ATOM 1589 N N . GLU A 1 201 ? 4.503 8.532 -5.480 1.00 93.88 201 GLU A N 1
ATOM 1590 C CA . GLU A 1 201 ? 5.181 9.276 -4.422 1.00 93.88 201 GLU A CA 1
ATOM 1591 C C . GLU A 1 201 ? 4.175 10.011 -3.533 1.00 93.88 201 GLU A C 1
ATOM 1593 O O . GLU A 1 201 ? 3.110 10.445 -3.985 1.00 93.88 201 GLU A O 1
ATOM 1598 N N . LEU A 1 202 ? 4.533 10.194 -2.267 1.00 96.12 202 LEU A N 1
ATOM 1599 C CA . LEU A 1 202 ? 3.809 11.101 -1.391 1.00 96.12 202 LEU A CA 1
ATOM 1600 C C . LEU A 1 202 ? 4.363 12.512 -1.578 1.00 96.12 202 LEU A C 1
ATOM 1602 O O . LEU A 1 202 ? 5.512 12.786 -1.236 1.00 96.12 202 LEU A O 1
ATOM 1606 N N . LEU A 1 203 ? 3.535 13.408 -2.105 1.00 97.38 203 LEU A N 1
ATOM 1607 C CA . LEU A 1 203 ? 3.852 14.826 -2.202 1.00 97.38 203 LEU A CA 1
ATOM 1608 C C . LEU A 1 203 ? 3.608 15.471 -0.841 1.00 97.38 203 LEU A C 1
ATOM 1610 O O . LEU A 1 203 ? 2.500 15.391 -0.298 1.00 97.38 203 LEU A O 1
ATOM 1614 N N . VAL A 1 204 ? 4.627 16.122 -0.292 1.00 97.62 204 VAL A N 1
ATOM 1615 C CA . VAL A 1 204 ? 4.565 16.775 1.019 1.00 97.62 204 VAL A CA 1
ATOM 1616 C C . VAL A 1 204 ? 5.033 18.217 0.936 1.00 97.62 204 VAL A C 1
ATOM 1618 O O . VAL A 1 204 ? 5.842 18.557 0.080 1.00 97.62 2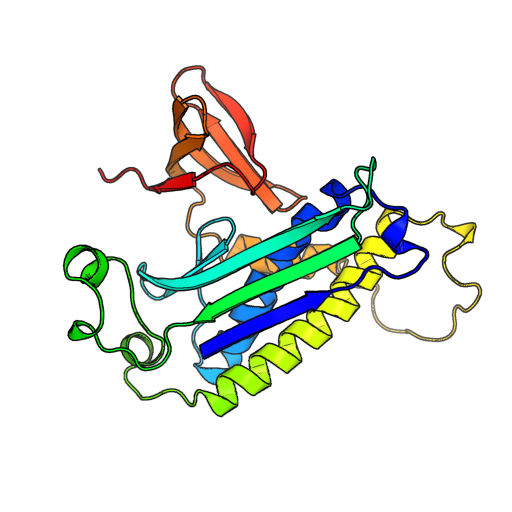04 VAL A O 1
ATOM 1621 N N . ARG A 1 205 ? 4.560 19.054 1.862 1.00 98.12 205 ARG A N 1
ATOM 1622 C CA . ARG A 1 205 ? 5.139 20.369 2.154 1.00 98.12 205 ARG A CA 1
ATOM 1623 C C . ARG A 1 205 ? 5.621 20.400 3.597 1.00 98.12 205 ARG A C 1
ATOM 1625 O O . ARG A 1 205 ? 4.796 20.308 4.508 1.00 98.12 205 ARG A O 1
ATOM 1632 N N . PHE A 1 206 ? 6.922 20.522 3.816 1.00 97.25 206 PHE A N 1
ATOM 1633 C CA . PHE A 1 206 ? 7.496 20.523 5.160 1.00 97.25 206 PHE A CA 1
ATOM 1634 C C . PHE A 1 206 ? 7.242 21.839 5.903 1.00 97.25 206 PHE A C 1
ATOM 1636 O O . PHE A 1 206 ? 7.256 22.917 5.309 1.00 97.25 206 PHE A O 1
ATOM 1643 N N . LYS A 1 207 ? 6.990 21.758 7.215 1.00 96.19 207 LYS A N 1
ATOM 1644 C CA . LYS A 1 207 ? 6.663 22.932 8.046 1.00 96.19 207 LYS A CA 1
ATOM 1645 C C . LYS A 1 207 ? 7.874 23.783 8.419 1.00 96.19 207 LYS A C 1
ATOM 1647 O O . LYS A 1 207 ? 7.714 24.969 8.677 1.00 96.19 207 LYS A O 1
ATOM 1652 N N . ASP A 1 208 ? 9.052 23.175 8.488 1.00 94.56 208 ASP A N 1
ATOM 1653 C CA . ASP A 1 208 ? 10.288 23.819 8.936 1.00 94.56 208 ASP A CA 1
ATOM 1654 C C . ASP A 1 208 ? 10.803 24.872 7.945 1.00 94.56 208 ASP A C 1
ATOM 1656 O O . ASP A 1 208 ? 11.253 25.940 8.352 1.00 94.56 208 ASP A O 1
ATOM 1660 N N . ASN A 1 209 ? 10.711 24.588 6.646 1.00 95.00 209 ASN A N 1
ATOM 1661 C CA . ASN A 1 209 ? 11.246 25.437 5.583 1.00 95.00 209 ASN A CA 1
ATOM 1662 C C . ASN A 1 209 ? 10.241 25.738 4.457 1.00 95.00 209 ASN A C 1
ATOM 1664 O O . ASN A 1 209 ? 10.560 26.502 3.548 1.00 95.00 209 ASN A O 1
ATOM 1668 N N . GLY A 1 210 ? 9.041 25.151 4.495 1.00 95.50 210 GLY A N 1
ATOM 1669 C CA . GLY A 1 210 ? 8.024 25.312 3.455 1.00 95.50 210 GLY A CA 1
ATOM 1670 C C . GLY A 1 210 ? 8.323 24.574 2.146 1.00 95.50 210 GLY A C 1
ATOM 1671 O O . GLY A 1 210 ? 7.566 24.746 1.191 1.00 95.50 210 GLY A O 1
ATOM 1672 N N . ALA A 1 211 ? 9.393 23.775 2.079 1.00 95.62 211 ALA A N 1
ATOM 1673 C CA . ALA A 1 211 ? 9.798 23.066 0.871 1.00 95.62 211 ALA A CA 1
ATOM 1674 C C . ALA A 1 211 ? 8.799 21.966 0.505 1.00 95.62 211 ALA A C 1
ATOM 1676 O O . ALA A 1 211 ? 8.281 21.260 1.377 1.00 95.62 211 ALA A O 1
ATOM 1677 N N . GLU A 1 212 ? 8.554 21.816 -0.796 1.00 97.31 212 GLU A N 1
ATOM 1678 C CA . GLU A 1 212 ? 7.774 20.710 -1.341 1.00 97.31 212 GLU A CA 1
ATOM 1679 C C . GLU A 1 212 ? 8.693 19.606 -1.844 1.00 97.31 212 GLU A C 1
ATOM 1681 O O . GLU A 1 212 ? 9.646 19.867 -2.577 1.00 97.31 212 GLU A O 1
ATOM 1686 N N . GLU A 1 213 ? 8.398 18.372 -1.450 1.00 95.50 213 GLU A N 1
ATOM 1687 C CA . GLU A 1 213 ? 9.210 17.206 -1.783 1.00 95.50 213 GLU A CA 1
ATOM 1688 C C . GLU A 1 213 ? 8.320 16.021 -2.187 1.00 95.50 213 GLU A C 1
ATOM 1690 O O . GLU A 1 213 ? 7.183 15.871 -1.729 1.00 95.50 213 GLU A O 1
ATOM 1695 N N . ALA A 1 214 ? 8.864 15.177 -3.062 1.00 94.06 214 ALA A N 1
ATOM 1696 C CA . ALA A 1 214 ? 8.272 13.926 -3.516 1.00 94.06 214 ALA A CA 1
ATOM 1697 C C . ALA A 1 214 ? 8.944 12.760 -2.784 1.00 94.06 214 ALA A C 1
ATOM 1699 O O . ALA A 1 214 ? 10.093 12.423 -3.070 1.00 94.06 214 ALA A O 1
ATOM 1700 N N . LEU A 1 215 ? 8.239 12.148 -1.833 1.00 92.25 215 LEU A N 1
ATOM 1701 C CA . LEU A 1 215 ? 8.774 11.057 -1.023 1.00 92.25 215 LEU A CA 1
ATOM 1702 C C . LEU A 1 215 ? 8.496 9.703 -1.677 1.00 92.25 215 LEU A C 1
ATOM 1704 O O . LEU A 1 215 ? 7.354 9.388 -2.021 1.00 92.25 215 LEU A O 1
ATOM 1708 N N . THR A 1 216 ? 9.528 8.874 -1.799 1.00 87.44 216 THR A N 1
ATOM 1709 C CA . THR A 1 216 ? 9.418 7.484 -2.253 1.00 87.44 216 THR A CA 1
ATOM 1710 C C . THR A 1 216 ? 9.413 6.522 -1.065 1.00 87.44 216 THR A C 1
ATOM 1712 O O . THR A 1 216 ? 9.966 6.798 -0.001 1.00 87.44 216 THR A O 1
ATOM 1715 N N . GLY A 1 217 ? 8.737 5.382 -1.221 1.00 75.62 217 GLY A N 1
ATOM 1716 C CA . GLY A 1 217 ? 8.709 4.342 -0.193 1.00 75.62 217 GLY A CA 1
ATOM 1717 C C . GLY A 1 217 ? 10.058 3.630 -0.039 1.00 75.62 217 GLY A C 1
ATOM 1718 O O . GLY A 1 217 ? 10.848 3.584 -0.977 1.00 75.62 217 GLY A O 1
ATOM 1719 N N . GLY A 1 218 ? 10.293 3.028 1.130 1.00 73.31 218 GLY A N 1
ATOM 1720 C CA . GLY A 1 218 ? 11.442 2.146 1.386 1.00 73.31 218 GLY A CA 1
ATOM 1721 C C . GLY A 1 218 ? 12.122 2.406 2.728 1.00 73.31 218 GLY A C 1
ATOM 1722 O O . GLY A 1 218 ? 12.323 1.475 3.498 1.00 73.31 218 GLY A O 1
ATOM 1723 N N . GLU A 1 219 ? 12.403 3.672 3.036 1.00 74.12 219 GLU A N 1
ATOM 1724 C CA . GLU A 1 219 ? 13.127 4.078 4.258 1.00 74.12 219 GLU A CA 1
ATOM 1725 C C . GLU A 1 219 ? 12.362 5.109 5.097 1.00 74.12 219 GLU A C 1
ATOM 1727 O O . GLU A 1 219 ? 12.868 5.610 6.098 1.00 74.12 219 GLU A O 1
ATOM 1732 N N . ILE A 1 220 ? 11.137 5.436 4.683 1.00 86.00 220 ILE A N 1
ATOM 1733 C CA . ILE A 1 220 ? 10.339 6.503 5.277 1.00 86.00 220 ILE A CA 1
ATOM 1734 C C . ILE A 1 220 ? 9.139 5.907 6.004 1.00 86.00 220 ILE A C 1
ATOM 1736 O O . ILE A 1 220 ? 8.389 5.101 5.452 1.00 86.00 220 ILE A O 1
ATOM 1740 N N . THR A 1 221 ? 8.926 6.361 7.236 1.00 88.56 221 THR A N 1
ATOM 1741 C CA . THR A 1 221 ? 7.708 6.109 8.008 1.00 88.56 221 THR A CA 1
ATOM 1742 C C . THR A 1 221 ? 6.848 7.367 8.039 1.00 88.56 221 THR A C 1
ATOM 1744 O O . THR A 1 221 ? 7.349 8.457 8.301 1.00 88.56 221 THR A O 1
ATOM 1747 N N . VAL A 1 222 ? 5.538 7.211 7.816 1.00 91.19 222 VAL A N 1
ATOM 1748 C CA . VAL A 1 222 ? 4.565 8.311 7.879 1.00 91.19 222 VAL A CA 1
ATOM 1749 C C . VAL A 1 222 ? 3.540 8.059 8.983 1.00 91.19 222 VAL A C 1
ATOM 1751 O O . VAL A 1 222 ? 2.842 7.037 9.008 1.00 91.19 222 VAL A O 1
ATOM 1754 N N . ARG A 1 223 ? 3.415 9.015 9.905 1.00 91.12 223 ARG A N 1
ATOM 1755 C CA . ARG A 1 223 ? 2.410 9.012 10.980 1.00 91.12 223 ARG A CA 1
ATOM 1756 C C . ARG A 1 223 ? 1.543 10.260 10.889 1.00 91.12 223 ARG A C 1
ATOM 1758 O O . ARG A 1 223 ? 2.020 11.310 10.481 1.00 91.12 223 ARG A O 1
ATOM 1765 N N . LEU A 1 224 ? 0.266 10.140 11.242 1.00 90.25 224 LEU A N 1
ATOM 1766 C CA . LEU A 1 224 ? -0.593 11.315 11.382 1.00 90.25 224 LEU A CA 1
ATOM 1767 C C . LEU A 1 224 ? -0.157 12.087 12.630 1.00 90.25 224 LEU A C 1
ATOM 1769 O O . LEU A 1 224 ? 0.178 11.469 13.639 1.00 90.25 224 LEU A O 1
ATOM 1773 N N . VAL A 1 225 ? -0.161 13.416 12.555 1.00 86.06 225 VAL A N 1
ATOM 1774 C CA . VAL A 1 225 ? -0.018 14.258 13.746 1.00 86.06 225 VAL A CA 1
ATOM 1775 C C . VAL A 1 225 ? -1.403 14.369 14.377 1.00 86.06 225 VAL A C 1
ATOM 1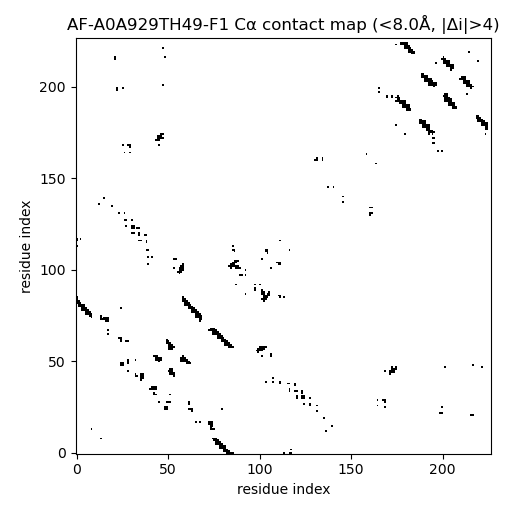777 O O . VAL A 1 225 ? -2.315 14.944 13.779 1.00 86.06 225 VAL A O 1
ATOM 1780 N N . GLU A 1 226 ? -1.580 13.761 15.548 1.00 72.44 226 GLU A N 1
ATOM 1781 C CA . GLU A 1 226 ? -2.783 13.954 16.359 1.00 72.44 226 GLU A CA 1
ATOM 1782 C C . GLU A 1 226 ? -2.802 15.396 16.887 1.00 72.44 226 GLU A C 1
ATOM 1784 O O . GLU A 1 226 ? -1.754 15.958 17.211 1.00 72.44 226 GLU A O 1
ATOM 1789 N N . LYS A 1 227 ? -3.985 16.017 16.873 1.00 52.31 227 LYS A N 1
ATOM 1790 C CA . LYS A 1 227 ? -4.192 17.372 17.396 1.00 52.31 227 LYS A CA 1
ATOM 1791 C C . LYS A 1 227 ? -4.373 17.356 18.903 1.00 52.31 227 LYS A C 1
ATOM 1793 O O . LYS A 1 227 ? -5.060 16.426 19.376 1.00 52.31 227 LYS A O 1
#

Nearest PDB structures (foldseek):
  6apw-assembly1_A  TM=9.034E-01  e=1.265E-15  Staphylococcus aureus
  3rkx-assembly1_A  TM=8.700E-01  e=2.662E-14  Staphylococcus aureus subsp. aureus ECT-R 2
  3v8j-assembly1_A  TM=8.665E-01  e=4.782E-14  Staphylococcus aureus A9781
  8f8u-assembly1_B  TM=8.550E-01  e=4.106E-12  Klebsiella pneumoniae subsp. pneumoniae 1158
  8f8u-assembly1_A  TM=8.444E-01  e=1.048E-11  Klebsiella pneumoniae subsp. pneumoniae 1158

Solvent-accessible surface area (backbone atoms only — not comparable to full-atom values): 12875 Å² total; per-residue (Å²): 84,77,48,76,48,79,49,66,56,51,86,73,57,37,73,39,50,50,74,78,55,63,49,52,53,52,53,49,49,48,22,48,32,53,25,42,28,70,74,64,76,45,78,48,33,34,45,78,72,42,34,33,24,55,96,88,14,39,28,31,46,50,48,74,48,76,42,59,41,86,100,49,65,23,42,54,37,36,41,36,39,39,41,37,40,33,75,55,53,67,82,77,41,60,81,92,42,43,84,52,43,47,16,50,16,67,75,66,73,45,89,59,60,64,66,60,46,52,54,38,36,52,57,28,48,52,54,42,50,55,51,49,50,57,50,51,48,67,75,73,51,59,77,90,70,59,73,99,68,98,81,84,78,95,64,79,86,67,77,50,69,62,53,54,53,51,52,54,47,56,75,24,46,70,49,53,73,35,52,28,35,43,34,47,94,86,50,74,45,51,26,35,29,74,31,68,47,98,72,72,21,46,28,31,34,32,70,90,78,64,52,74,49,76,42,66,85,89,67,59,46,75,42,76,58,83,131

Sequence (227 aa):
VYLSYLLVPDEEEALFPASSFSTLTAYVCVAVSRAVSRVCGRTPDIKWVNDLQLDGRKFCGILTQMTLLPNSDRVQKIVTGIGVNVLEKKEDFPEDLRESVTSLAQTTGHPVSCVSLAAELILQLDRMREDWRREHRASFLPLSTQEKNPKRMNGSLPQTIRQSYLSAYRSMDVIKGKEIRVTDWKQEREARALGIGDNFELLVRFKDNGAEEALTGGEITVRLVEK

Radius of gyration: 18.87 Å; Cα contacts (8 Å, |Δi|>4): 379; chains: 1; bounding box: 47×45×59 Å

pLDDT: mean 89.04, std 15.51, range [28.33, 98.69]

Mean predicted aligned error: 6.27 Å